Protein 9JIX (pdb70)

Solvent-accessible surface area: 14411 Å² total; per-residue (Å²): 127,6,1,6,0,0,0,3,3,0,68,107,88,43,40,18,57,110,17,4,99,14,3,7,116,42,0,56,128,83,55,35,18,6,1,14,6,23,3,42,42,44,74,42,0,73,84,4,2,83,42,12,4,132,148,33,20,67,6,0,2,0,0,41,0,87,56,34,217,28,0,36,160,0,0,86,47,0,47,105,46,5,112,87,13,42,8,1,0,6,2,25,28,5,84,31,0,90,70,2,56,92,76,11,122,17,35,1,0,1,34,63,196,68,107,94,95,41,116,59,0,105,150,70,30,5,58,62,30,77,13,81,77,77,44,136,60,2,3,126,49,3,11,77,13,0,121,99,96,36,22,63,6,69,62,3,29,0,3,0,3,4,0,67,109,61,6,15,16,65,88,7,15,102,11,10,29,138,33,2,65,150,98,31,68,19,10,0,23,6,21,4,70,34,77,70,46,0,54,101,5,0,72,59,17,4,129,114,47,8,83,0,13,0,0,0,28,0,114,50,36,210,25,0,51,94,0,0,73,48,0,52,118,49,8,106,108,13,35,3,0,0,2,1,14,29,11,92,31,0,110,100,6,106,153,73,8,142,28,24,7,23,4,20,4,38,104,65,71,138,86,25,150,85,1,139,181,128,47,32,150,14,41,25,0,81,16,66,37,110,86,1,3,113,65,3,30,93,55,32,162,105,126

Sequence (303 aa):
MGAIVILVVGPPGSGKSQLIKAIEKLAREQGQPVVTTSVTSEDEAKKVLEELLKKDPNAIVVIEIKNPRIAERVAKRVLEEDPTAVLVVVVSSPEVARELRENLPNVIVVVLRDPEKLKEAKKQGTQVLSGDGNPEEAAKQIAQLIKDQAGSWSGAIVILVVGPPGSGKSQLIKAIEKLAREQGQPVVTTSVTSEDEAKKVLEELLKKDPNAIVVIEIKNPRIAERRVAKRVLEEDPTAVLVVVVSSPEVARELRENLPNVIVVVLIRDPEKLKEAKKQGTQVLSGDGNPEEAAKQIAQLIKDQ

Secondary structure (DSSP, 8-state):
--EEEEEEE--TTSSHHHHHHHHHHHHHHTT--EEEEEESSHHHHHHHHHHHSTT--SSEEEEEES-GGGHHHHHHHHHHH-TTEEEEEEES-HHHHHHHHHH-SSEEEE----HHHHHHHHHTT-EE-S-TT-HHHHHHHHHHHHHHHT----/--EEEEEE-STTSSHHHHHHHHHHHHHHTT--EEEEE-SSHHHHHHHHHHHTTS--SSEEEEEES-GGGHHHHHHHHHHH-TT-EEEEEES-HHHHHHHHHH-SSEEEE---SSHHHHHHHHHHT---SS-S--HHHHHHHHHHHHHH-

Radius of gyration: 19.93 Å; Cα contacts (8 Å, |Δi|>4): 578; chains: 2; bounding box: 38×65×39 Å

Structure (mmCIF, N/CA/C/O backbone):
data_9JIX
#
_entry.id   9JIX
#
_cell.length_a   77.663
_cell.length_b   77.663
_cell.length_c   101.535
_cell.angle_alpha   90.000
_cell.angle_beta   90.000
_cell.angle_gamma   120.000
#
_symmetry.space_group_name_H-M   'P 32 2 1'
#
loop_
_entity.id
_entity.type
_entity.pdbx_description
1 polymer 'De Novo Designed ATPase, PL2x4_2'
2 non-polymer 'AMMONIUM ION'
3 non-polymer 'SULFATE ION'
4 non-polymer 'ACETATE ION'
5 non-polymer 2-AMINO-2-HYDROXYMETHYL-PROPANE-1,3-DIOL
6 water water
#
loop_
_atom_site.group_PDB
_atom_site.id
_atom_site.type_symbol
_atom_site.label_atom_id
_atom_site.label_alt_id
_atom_site.label_comp_id
_atom_site.label_asym_id
_atom_site.label_entity_id
_atom_site.label_seq_id
_atom_site.pdbx_PDB_ins_code
_atom_site.Cartn_x
_atom_site.Cartn_y
_atom_site.Cartn_z
_atom_site.occupancy
_atom_site.B_iso_or_equiv
_atom_site.auth_seq_id
_atom_site.auth_comp_id
_atom_site.auth_asym_id
_atom_site.auth_atom_id
_atom_site.pdbx_PDB_model_num
ATOM 1 N N . MET A 1 4 ? 20.39200 10.91100 30.55800 1.000 90.82982 -1 MET A N 1
ATOM 2 C CA . MET A 1 4 ? 19.79800 9.89700 29.63700 1.000 97.40287 -1 MET A CA 1
ATOM 3 C C . MET A 1 4 ? 20.81600 9.53900 28.55500 1.000 98.83564 -1 MET A C 1
ATOM 4 O O . MET A 1 4 ? 21.13200 8.36900 28.34500 1.000 104.50651 -1 MET A O 1
ATOM 9 N N . GLY A 1 5 ? 21.32000 10.56700 27.86400 1.000 89.64535 0 GLY A N 1
ATOM 10 C CA . GLY A 1 5 ? 22.29100 10.38500 26.80100 1.000 85.45662 0 GLY A CA 1
ATOM 11 C C . GLY A 1 5 ? 22.06800 11.37200 25.65600 1.000 81.08269 0 GLY A C 1
ATOM 12 O O . GLY A 1 5 ? 21.13500 12.18400 25.67200 1.000 81.03009 0 GLY A O 1
ATOM 13 N N . ALA A 1 6 ? 22.93300 11.27500 24.64200 1.000 70.46941 1 ALA A N 1
ATOM 14 C CA . ALA A 1 6 ? 22.79100 12.11200 23.46100 1.000 69.62016 1 ALA A CA 1
ATOM 15 C C . ALA A 1 6 ? 21.82900 11.45200 22.47500 1.000 52.47623 1 ALA A C 1
ATOM 16 O O . ALA A 1 6 ? 21.90000 10.25400 22.25000 1.000 63.01450 1 ALA A O 1
ATOM 18 N N . ILE A 1 7 ? 20.90800 12.24400 21.92600 1.000 55.61921 2 ILE A N 1
ATOM 19 C CA . ILE A 1 7 ? 20.15300 11.83800 20.74700 1.000 59.47943 2 ILE A CA 1
ATOM 20 C C . ILE A 1 7 ? 20.73100 12.60800 19.56200 1.000 53.57407 2 ILE A C 1
ATOM 21 O O . ILE A 1 7 ? 20.79300 13.84200 19.58800 1.000 51.29481 2 ILE A O 1
ATOM 26 N N . VAL A 1 8 ? 21.23000 11.86300 18.57300 1.000 45.61844 3 VAL A N 1
ATOM 27 C CA . VAL A 1 8 ? 21.77000 12.47400 17.36500 1.000 46.77855 3 VAL A CA 1
ATOM 28 C C . VAL A 1 8 ? 20.82400 12.14800 16.21700 1.000 48.39592 3 VAL A C 1
ATOM 29 O O . VAL A 1 8 ? 20.58300 10.97100 15.95400 1.000 49.72267 3 VAL A O 1
ATOM 33 N N . ILE A 1 9 ? 20.30600 13.20400 15.56200 1.000 38.38103 4 ILE A N 1
ATOM 34 C CA . ILE A 1 9 ? 19.44200 13.01600 14.40400 1.000 41.66047 4 ILE A CA 1
ATOM 35 C C . ILE A 1 9 ? 20.18000 13.52500 13.17200 1.000 40.88608 4 ILE A C 1
ATOM 36 O O . ILE A 1 9 ? 20.47000 14.70300 13.08100 1.000 43.63369 4 ILE A O 1
ATOM 41 N N . LEU A 1 10 ? 20.49600 12.61100 12.23800 1.000 42.83187 5 LEU A N 1
ATOM 42 C CA . LEU A 1 10 ? 20.96900 12.97600 10.91300 1.000 34.29948 5 LEU A CA 1
ATOM 43 C C . LEU A 1 10 ? 19.73900 13.25500 10.05900 1.000 43.22278 5 LEU A C 1
ATOM 44 O O . LEU A 1 10 ? 18.81200 12.45200 10.02600 1.000 41.88418 5 LEU A O 1
ATOM 49 N N . VAL A 1 11 ? 19.73100 14.41100 9.39900 1.000 38.13373 6 VAL A N 1
ATOM 50 C CA . VAL A 1 11 ? 18.66200 14.73400 8.47800 1.000 42.34350 6 VAL A CA 1
ATOM 51 C C . VAL A 1 11 ? 19.27500 14.78800 7.08100 1.000 42.89249 6 VAL A C 1
ATOM 52 O O . VAL A 1 11 ? 20.05900 15.66900 6.78000 1.000 41.63757 6 VAL A O 1
ATOM 56 N N . VAL A 1 12 ? 18.95100 13.79100 6.25600 1.000 48.44701 7 VAL A N 1
ATOM 57 C CA . VAL A 1 12 ? 19.72100 13.48800 5.06200 1.000 43.22283 7 VAL A CA 1
ATOM 58 C C . VAL A 1 12 ? 18.85400 13.72000 3.83200 1.000 51.95820 7 VAL A C 1
ATOM 59 O O . VAL A 1 12 ? 17.76200 13.15000 3.73800 1.000 50.71184 7 VAL A O 1
ATOM 63 N N . GLY A 1 13 ? 19.39100 14.50100 2.87400 1.000 50.18983 8 GLY A N 1
ATOM 64 C CA . GLY A 1 13 ? 18.74000 14.67400 1.58800 1.000 42.61886 8 GLY A CA 1
ATOM 65 C C . GLY A 1 13 ? 19.33600 15.81800 0.77800 1.000 53.00633 8 GLY A C 1
ATOM 66 O O . GLY A 1 13 ? 19.89600 16.75100 1.34600 1.000 49.77548 8 GLY A O 1
ATOM 67 N N . PRO A 1 14 ? 19.16400 15.80100 -0.56400 1.000 45.93622 9 PRO A N 1
ATOM 68 C CA . PRO A 1 14 ? 19.67100 16.87100 -1.43200 1.000 53.22040 9 PRO A CA 1
ATOM 69 C C . PRO A 1 14 ? 18.87000 18.15700 -1.22300 1.000 47.66397 9 PRO A C 1
ATOM 70 O O . PRO A 1 14 ? 17.78000 18.09800 -0.69100 1.000 50.78312 9 PRO A O 1
ATOM 74 N N . PRO A 1 15 ? 19.37000 19.35200 -1.63500 1.000 55.01863 10 PRO A N 1
ATOM 75 C CA . PRO A 1 15 ? 18.57400 20.58500 -1.59800 1.000 56.15072 10 PRO A CA 1
ATOM 76 C C . PRO A 1 15 ? 17.17200 20.36200 -2.16000 1.000 54.09965 10 PRO A C 1
ATOM 77 O O . PRO A 1 15 ? 17.01300 19.72900 -3.20200 1.000 52.71986 10 PRO A O 1
ATOM 81 N N . GLY A 1 16 ? 16.15600 20.80500 -1.41100 1.000 50.54539 11 GLY A N 1
ATOM 82 C CA . GLY A 1 16 ? 14.77100 20.65000 -1.82900 1.000 54.31446 11 GLY A CA 1
ATOM 83 C C . GLY A 1 16 ? 14.05400 19.45700 -1.18600 1.000 60.42607 11 GLY A C 1
ATOM 84 O O . GLY A 1 16 ? 12.92700 19.14700 -1.59800 1.000 57.41425 11 GLY A O 1
ATOM 85 N N . SER A 1 17 ? 14.64900 18.85800 -0.14800 1.000 48.25006 12 SER A N 1
ATOM 86 C CA . SER A 1 17 ? 14.12800 17.67500 0.53200 1.000 58.39883 12 SER A CA 1
ATOM 87 C C . SER A 1 17 ? 13.29200 18.04100 1.75900 1.000 50.78052 12 SER A C 1
ATOM 88 O O . SER A 1 17 ? 12.69300 17.15400 2.38200 1.000 70.32471 12 SER A O 1
ATOM 91 N N . GLY A 1 18 ? 13.27900 19.31900 2.14000 1.000 56.98081 13 GLY A N 1
ATOM 92 C CA . GLY A 1 18 ? 12.48600 19.73700 3.29700 1.000 51.40543 13 GLY A CA 1
ATOM 93 C C . GLY A 1 18 ? 13.30500 19.76600 4.58900 1.000 56.62369 13 GLY A C 1
ATOM 94 O O . GLY A 1 18 ? 12.73700 19.80600 5.66800 1.000 63.15436 13 GLY A O 1
ATOM 95 N N . LYS A 1 19 ? 14.64200 19.74600 4.48600 1.000 54.04394 14 LYS A N 1
ATOM 96 C CA . LYS A 1 19 ? 15.46700 19.50400 5.66600 1.000 53.98787 14 LYS A CA 1
ATOM 97 C C . LYS A 1 19 ? 15.33000 20.66600 6.65300 1.000 52.25631 14 LYS A C 1
ATOM 98 O O . LYS A 1 19 ? 15.07400 20.44000 7.84500 1.000 46.97953 14 LYS A O 1
ATOM 104 N N . SER A 1 20 ? 15.45400 21.90900 6.15700 1.000 43.44009 15 SER A N 1
ATOM 105 C CA . SER A 1 20 ? 15.51700 23.02400 7.09500 1.000 49.00624 15 SER A CA 1
ATOM 106 C C . SER A 1 20 ? 14.18100 23.19400 7.80800 1.000 47.77593 15 SER A C 1
ATOM 107 O O . SER A 1 20 ? 14.16800 23.48000 9.00400 1.000 62.69194 15 SER A O 1
ATOM 110 N N . GLN A 1 21 ? 13.06700 22.92500 7.10100 1.000 48.55700 16 GLN A N 1
ATOM 111 C CA . GLN A 1 21 ? 11.74700 23.05200 7.70200 1.000 53.71900 16 GLN A CA 1
ATOM 112 C C . GLN A 1 21 ? 11.52500 21.90500 8.68800 1.000 54.07260 16 GLN A C 1
ATOM 113 O O . GLN A 1 21 ? 10.90500 22.07900 9.73400 1.000 62.07836 16 GLN A O 1
ATOM 119 N N . LEU A 1 22 ? 12.03800 20.71600 8.35200 1.000 48.22169 17 LEU A N 1
ATOM 120 C CA . LEU A 1 22 ? 11.87500 19.59100 9.25200 1.000 58.76006 17 LEU A CA 1
ATOM 121 C C . LEU A 1 22 ? 12.65000 19.91000 10.52600 1.000 54.54086 17 LEU A C 1
ATOM 122 O O . LEU A 1 22 ? 12.12500 19.71400 11.62200 1.000 45.10778 17 LEU A O 1
ATOM 127 N N . ILE A 1 23 ? 13.85300 20.46600 10.34400 1.000 47.07432 18 ILE A N 1
ATOM 128 C CA . ILE A 1 23 ? 14.74700 20.76300 11.45400 1.000 56.83427 18 ILE A CA 1
ATOM 129 C C . ILE A 1 23 ? 14.11900 21.85400 12.32800 1.000 52.81959 18 ILE A C 1
ATOM 130 O O . ILE A 1 23 ? 14.17700 21.76800 13.55600 1.000 54.23065 18 ILE A O 1
ATOM 135 N N . LYS A 1 24 ? 13.44100 22.81700 11.69600 1.000 52.67782 19 LYS A N 1
ATOM 136 C CA . LYS A 1 24 ? 12.78700 23.89800 12.43100 1.000 58.48540 19 LYS A CA 1
ATOM 137 C C . LYS A 1 24 ? 11.67800 23.31400 13.28500 1.000 57.61974 19 LYS A C 1
ATOM 138 O O . LYS A 1 24 ? 11.55300 23.69800 14.44100 1.000 57.00138 19 LYS A O 1
ATOM 144 N N . ALA A 1 25 ? 10.91700 22.35600 12.72400 1.000 52.36496 20 ALA A N 1
ATOM 145 C CA . ALA A 1 25 ? 9.83300 21.73300 13.46800 1.000 47.53121 20 ALA A CA 1
ATOM 146 C C . ALA A 1 25 ? 10.36900 20.87200 14.61500 1.000 46.14595 20 ALA A C 1
ATOM 147 O O . ALA A 1 25 ? 9.73400 20.78900 15.67200 1.000 54.50771 20 ALA A O 1
ATOM 149 N N . ILE A 1 26 ? 11.52500 20.21800 14.40500 1.000 47.81662 21 ILE A N 1
ATOM 150 C CA . ILE A 1 26 ? 12.07200 19.34800 15.44500 1.000 44.40741 21 ILE A CA 1
ATOM 151 C C . ILE A 1 26 ? 12.53800 20.21000 16.62800 1.000 56.28515 21 ILE A C 1
ATOM 152 O O . ILE A 1 26 ? 12.27500 19.86900 17.77800 1.000 52.66039 21 ILE A O 1
ATOM 157 N N . GLU A 1 27 ? 13.20400 21.33600 16.32900 1.000 55.31128 22 GLU A N 1
ATOM 158 C CA . GLU A 1 27 ? 13.70000 22.28300 17.33200 1.000 59.52871 22 GLU A CA 1
ATOM 159 C C . GLU A 1 27 ? 12.55200 22.88700 18.13200 1.000 59.33535 22 GLU A C 1
ATOM 160 O O . GLU A 1 27 ? 12.67000 23.06500 19.34100 1.000 67.21528 22 GLU A O 1
ATOM 166 N N . LYS A 1 28 ? 11.43300 23.17500 17.45600 1.000 58.35991 23 LYS A N 1
ATOM 167 C CA . LYS A 1 28 ? 10.31900 23.85700 18.08800 1.000 60.73855 23 LYS A CA 1
ATOM 168 C C . LYS A 1 28 ? 9.63300 22.91100 19.05800 1.000 61.83515 23 LYS A C 1
ATOM 169 O O . LYS A 1 28 ? 9.40000 23.28800 20.20100 1.000 74.85116 23 LYS A O 1
ATOM 175 N N . LEU A 1 29 ? 9.37700 21.67600 18.61500 1.000 59.68924 24 LEU A N 1
ATOM 176 C CA . LEU A 1 29 ? 8.75600 20.67100 19.46200 1.000 64.21382 24 LEU A CA 1
ATOM 177 C C . LEU A 1 29 ? 9.65100 20.35100 20.66100 1.000 62.62965 24 LEU A C 1
ATOM 178 O O . LEU A 1 29 ? 9.16000 20.08600 21.76300 1.000 64.98016 24 LEU A O 1
ATOM 183 N N . ALA A 1 30 ? 10.97000 20.37500 20.44300 1.000 61.70804 25 ALA A N 1
ATOM 184 C CA . ALA A 1 30 ? 11.90200 20.03200 21.51200 1.000 69.38753 25 ALA A CA 1
ATOM 185 C C . ALA A 1 30 ? 11.95300 21.14400 22.57000 1.000 61.50284 25 ALA A C 1
ATOM 186 O O . ALA A 1 30 ? 12.02300 20.88500 23.77200 1.000 68.09307 25 ALA A O 1
ATOM 188 N N . ARG A 1 31 ? 11.89800 22.39600 22.11800 1.000 64.23993 26 ARG A N 1
ATOM 189 C CA . ARG A 1 31 ? 11.87500 23.51700 23.04100 1.000 72.86244 26 ARG A CA 1
ATOM 190 C C . ARG A 1 31 ? 10.61300 23.43700 23.89700 1.000 67.85965 26 ARG A C 1
ATOM 191 O O . ARG A 1 31 ? 10.68000 23.63000 25.10200 1.000 78.75184 26 ARG A O 1
ATOM 199 N N . GLU A 1 32 ? 9.48700 23.08800 23.26700 1.000 66.93664 27 GLU A N 1
ATOM 200 C CA . GLU A 1 32 ? 8.20600 22.96000 23.94600 1.000 68.83398 27 GLU A CA 1
ATOM 201 C C . GLU A 1 32 ? 8.25000 21.87400 25.01400 1.000 74.72901 27 GLU A C 1
ATOM 202 O O . GLU A 1 32 ? 7.45900 21.89900 25.95300 1.000 84.43651 27 GLU A O 1
ATOM 208 N N . GLN A 1 33 ? 9.16300 20.91000 24.86100 1.000 67.72409 28 GLN A N 1
ATOM 209 C CA . GLN A 1 33 ? 9.21100 19.78900 25.78600 1.000 66.09326 28 GLN A CA 1
ATOM 210 C C . GLN A 1 33 ? 10.35100 20.01100 26.75900 1.000 67.45949 28 GLN A C 1
ATOM 211 O O . GLN A 1 33 ? 10.67300 19.11500 27.53200 1.000 68.56739 28 GLN A O 1
ATOM 217 N N . GLY A 1 34 ? 10.94900 21.20500 26.67500 1.000 71.75775 29 GLY A N 1
ATOM 218 C CA . GLY A 1 34 ? 11.99600 21.65000 27.58100 1.000 70.03164 29 GLY A CA 1
ATOM 219 C C . GLY A 1 34 ? 13.35400 21.01900 27.28300 1.000 71.89512 29 GLY A C 1
ATOM 220 O O . GLY A 1 34 ? 14.22700 20.98500 28.14300 1.000 67.74354 29 GLY A O 1
ATOM 221 N N . GLN A 1 35 ? 13.54600 20.55200 26.04600 1.000 69.45679 30 GLN A N 1
ATOM 222 C CA . GLN A 1 35 ? 14.78300 19.87600 25.69900 1.000 64.13613 30 GLN A CA 1
ATOM 223 C C . GLN A 1 35 ? 15.60200 20.79100 24.79600 1.000 70.47848 30 GLN A C 1
ATOM 224 O O . GLN A 1 35 ? 15.12400 21.25100 23.76300 1.000 73.10859 30 GLN A O 1
ATOM 230 N N . PRO A 1 36 ? 16.87900 21.06200 25.13300 1.000 66.05652 31 PRO A N 1
ATOM 231 C CA . PRO A 1 36 ? 17.74100 21.85300 24.25100 1.000 69.50276 31 PRO A CA 1
ATOM 232 C C . PRO A 1 36 ? 18.09900 21.07200 22.98200 1.000 62.75651 31 PRO A C 1
ATOM 233 O O . PRO A 1 36 ? 18.39400 19.87700 23.04500 1.000 67.38867 31 PRO A O 1
ATOM 237 N N . VAL A 1 37 ? 18.06000 21.76000 21.83300 1.000 58.91655 32 VAL A N 1
ATOM 238 C CA . VAL A 1 37 ? 18.51900 21.20700 20.57200 1.000 57.81990 32 VAL A CA 1
ATOM 239 C C . VAL A 1 37 ? 19.59000 22.13700 19.99700 1.000 62.49589 32 VAL A C 1
ATOM 240 O O . VAL A 1 37 ? 19.47300 23.35700 20.10500 1.000 58.53758 32 VAL A O 1
ATOM 244 N N . VAL A 1 38 ? 20.63200 21.54300 19.39800 1.000 51.91680 33 VAL A N 1
ATOM 245 C CA . VAL A 1 38 ? 21.62700 22.27300 18.61800 1.000 56.23365 33 VAL A CA 1
ATOM 246 C C . VAL A 1 38 ? 21.68700 21.63600 17.22900 1.000 53.27879 33 VAL A C 1
ATOM 247 O O . VAL A 1 38 ? 21.43800 20.44400 17.09100 1.000 47.41809 33 VAL A O 1
ATOM 251 N N . THR A 1 39 ? 22.04600 22.43900 16.22300 1.000 46.52020 34 THR A N 1
ATOM 252 C CA . THR A 1 39 ? 22.09000 21.99600 14.84300 1.000 56.27792 34 THR A CA 1
ATOM 253 C C . THR A 1 39 ? 23.45300 22.29800 14.24800 1.000 52.03188 34 THR A C 1
ATOM 254 O O . THR A 1 39 ? 24.10400 23.25300 14.65000 1.000 60.26419 34 THR A O 1
ATOM 258 N N . THR A 1 40 ? 23.86200 21.46500 13.29400 1.000 57.86039 35 THR A N 1
ATOM 259 C CA . THR A 1 40 ? 25.08300 21.68000 12.53200 1.000 55.96394 35 THR A CA 1
ATOM 260 C C . THR A 1 40 ? 24.88100 21.07700 11.15000 1.000 54.72948 35 THR A C 1
ATOM 261 O O . THR A 1 40 ? 24.19500 20.07700 10.99600 1.000 55.41096 35 THR A O 1
ATOM 265 N N . SER A 1 41 ? 25.47800 21.71500 10.15600 1.000 61.38365 36 SER A N 1
ATOM 266 C CA . SER A 1 41 ? 25.39800 21.25900 8.78700 1.000 60.24370 36 SER A CA 1
ATOM 267 C C . SER A 1 41 ? 26.80800 20.83800 8.38400 1.000 62.03065 36 SER A C 1
ATOM 268 O O . SER A 1 41 ? 27.74400 21.60500 8.59000 1.000 58.84888 36 SER A O 1
ATOM 271 N N . VAL A 1 42 ? 26.97200 19.59800 7.89900 1.000 45.73183 37 VAL A N 1
ATOM 272 C CA . VAL A 1 42 ? 28.29700 19.10100 7.55400 1.000 48.52342 37 VAL A CA 1
ATOM 273 C C . VAL A 1 42 ? 28.31600 18.68700 6.07800 1.000 60.34916 37 VAL A C 1
ATOM 274 O O . VAL A 1 42 ? 27.30300 18.23200 5.53100 1.000 52.22737 37 VAL A O 1
ATOM 278 N N . THR A 1 43 ? 29.49100 18.80200 5.45200 1.000 53.82866 38 THR A N 1
ATOM 279 C CA . THR A 1 43 ? 29.63800 18.53200 4.03200 1.000 64.59020 38 THR A CA 1
ATOM 280 C C . THR A 1 43 ? 30.70100 17.46200 3.83100 1.000 70.92700 38 THR A C 1
ATOM 281 O O . THR A 1 43 ? 30.82400 16.93100 2.73300 1.000 67.91631 38 THR A O 1
ATOM 285 N N . SER A 1 44 ? 31.44200 17.14300 4.90400 1.000 61.16250 39 SER A N 1
ATOM 286 C CA . SER A 1 44 ? 32.50000 16.15100 4.80100 1.000 73.38744 39 SER A CA 1
ATOM 287 C C . SER A 1 44 ? 32.57000 15.33600 6.08700 1.000 70.17407 39 SER A C 1
ATOM 288 O O . SER A 1 44 ? 32.09500 15.78100 7.12800 1.000 68.78521 39 SER A O 1
ATOM 291 N N . GLU A 1 45 ? 33.22000 14.13600 5.96900 1.000 71.14648 40 GLU A N 1
ATOM 292 C CA . GLU A 1 45 ? 33.37000 13.24700 7.15300 1.000 68.72397 40 GLU A CA 1
ATOM 293 C C . GLU A 1 45 ? 34.26500 13.92500 8.19600 1.000 77.21826 40 GLU A C 1
ATOM 294 O O . GLU A 1 45 ? 34.01500 13.72300 9.40000 1.000 78.52317 40 GLU A O 1
ATOM 300 N N . ASP A 1 46 ? 35.26800 14.63000 7.89500 1.000 74.83255 41 ASP A N 1
ATOM 301 C CA . ASP A 1 46 ? 36.18200 15.24200 8.90300 1.000 79.92457 41 ASP A CA 1
ATOM 302 C C . ASP A 1 46 ? 35.46900 16.40800 9.59000 1.000 72.80176 41 ASP A C 1
ATOM 303 O O . ASP A 1 46 ? 35.63800 16.54800 10.80600 1.000 79.79011 41 ASP A O 1
ATOM 308 N N . GLU A 1 47 ? 34.76200 17.28900 8.75800 1.000 67.32044 42 GLU A N 1
ATOM 309 C CA . GLU A 1 47 ? 33.95500 18.32400 9.39100 1.000 78.65110 42 GLU A CA 1
ATOM 310 C C . GLU A 1 47 ? 33.12500 17.71100 10.51900 1.000 69.10094 42 GLU A C 1
ATOM 311 O O . GLU A 1 47 ? 33.05500 18.26000 11.61300 1.000 66.14610 42 GLU A O 1
ATOM 317 N N . ALA A 1 48 ? 32.52200 16.55300 10.23500 1.000 68.65202 43 ALA A N 1
ATOM 318 C CA . ALA A 1 48 ? 31.67800 15.87200 11.20600 1.000 70.98115 43 ALA A CA 1
ATOM 319 C C . ALA A 1 48 ? 32.51900 15.44000 12.40400 1.000 62.95384 43 ALA A C 1
ATOM 320 O O . ALA A 1 48 ? 32.09000 15.60400 13.54900 1.000 65.15048 43 ALA A O 1
ATOM 322 N N . LYS A 1 49 ? 33.71200 14.88700 12.13200 1.000 67.51520 44 LYS A N 1
ATOM 323 C CA . LYS A 1 49 ? 34.61700 14.46800 13.19400 1.000 70.04490 44 LYS A CA 1
ATOM 324 C C . LYS A 1 49 ? 34.92500 15.66100 14.09800 1.000 69.48577 44 LYS A C 1
ATOM 325 O O . LYS A 1 49 ? 34.81000 15.55900 15.31800 1.000 64.75662 44 LYS A O 1
ATOM 331 N N . LYS A 1 50 ? 35.25900 16.80100 13.47600 1.000 71.44138 45 LYS A N 1
ATOM 332 C CA . LYS A 1 50 ? 35.66300 18.00700 14.18700 1.000 72.10426 45 LYS A CA 1
ATOM 333 C C . LYS A 1 50 ? 34.56500 18.45000 15.14200 1.000 70.99245 45 LYS A C 1
ATOM 334 O O . LYS A 1 50 ? 34.83900 18.65500 16.31900 1.000 65.22097 45 LYS A O 1
ATOM 340 N N . VAL A 1 51 ? 33.33000 18.55400 14.62400 1.000 61.85490 46 VAL A N 1
ATOM 341 C CA . VAL A 1 51 ? 32.25100 19.11200 15.41700 1.000 64.52158 46 VAL A CA 1
ATOM 342 C C . VAL A 1 51 ? 31.79200 18.08900 16.46300 1.000 64.34509 46 VAL A C 1
ATOM 343 O O . VAL A 1 51 ? 31.49900 18.44100 17.60700 1.000 69.89969 46 VAL A O 1
ATOM 347 N N . LEU A 1 52 ? 31.81600 16.80400 16.09100 1.000 61.99857 47 LEU A N 1
ATOM 348 C CA . LEU A 1 52 ? 31.32800 15.76700 16.98500 1.000 60.48386 47 LEU A CA 1
ATOM 349 C C . LEU A 1 52 ? 32.32900 15.53300 18.11400 1.000 67.37662 47 LEU A C 1
ATOM 350 O O . LEU A 1 52 ? 31.92900 15.32600 19.25800 1.000 75.49632 47 LEU A O 1
ATOM 355 N N . GLU A 1 53 ? 33.63000 15.59400 17.79400 1.000 61.44918 48 GLU A N 1
ATOM 356 C CA . GLU A 1 53 ? 34.64800 15.39600 18.81600 1.000 72.38093 48 GLU A CA 1
ATOM 357 C C . GLU A 1 53 ? 34.64000 16.55400 19.81500 1.000 77.64915 48 GLU A C 1
ATOM 358 O O . GLU A 1 53 ? 35.03000 16.36600 20.95800 1.000 83.75934 48 GLU A O 1
ATOM 364 N N . GLU A 1 54 ? 34.19000 17.74000 19.39100 1.000 74.83588 49 GLU A N 1
ATOM 365 C CA . GLU A 1 54 ? 34.09600 18.85600 20.32000 1.000 78.48769 49 GLU A CA 1
ATOM 366 C C . GLU A 1 54 ? 32.80100 18.74000 21.12100 1.000 82.99271 49 GLU A C 1
ATOM 367 O O . GLU A 1 54 ? 32.79100 18.91300 22.34300 1.000 89.41110 49 GLU A O 1
ATOM 373 N N . LEU A 1 55 ? 31.72300 18.39200 20.41500 1.000 79.86079 50 LEU A N 1
ATOM 374 C CA . LEU A 1 55 ? 30.40000 18.54500 20.98200 1.000 77.30185 50 LEU A CA 1
ATOM 375 C C . LEU A 1 55 ? 29.99000 17.31600 21.78500 1.000 79.88210 50 LEU A C 1
ATOM 376 O O . LEU A 1 55 ? 29.56600 17.45200 22.92800 1.000 80.95638 50 LEU A O 1
ATOM 381 N N . LEU A 1 56 ? 30.11600 16.12900 21.18200 1.000 77.54190 51 LEU A N 1
ATOM 382 C CA . LEU A 1 56 ? 29.68900 14.88600 21.81100 1.000 88.83658 51 LEU A CA 1
ATOM 383 C C . LEU A 1 56 ? 30.76900 14.36900 22.76300 1.000 95.47613 51 LEU A C 1
ATOM 384 O O . LEU A 1 56 ? 31.01100 13.16400 22.82700 1.000 91.29431 51 LEU A O 1
ATOM 389 N N . LYS A 1 57 ? 31.35500 15.29500 23.53600 1.000 97.73712 52 LYS A N 1
ATOM 390 C CA . LYS A 1 57 ? 32.48000 15.04200 24.42100 1.000 100.43763 52 LYS A CA 1
ATOM 391 C C . LYS A 1 57 ? 32.08400 14.03600 25.50400 1.000 99.76247 52 LYS A C 1
ATOM 392 O O . LYS A 1 57 ? 32.68800 12.97200 25.60000 1.000 100.88296 52 LYS A O 1
ATOM 398 N N . LYS A 1 58 ? 31.07500 14.38700 26.30600 1.000 102.11561 53 LYS A N 1
ATOM 399 C CA . LYS A 1 58 ? 30.73800 13.61500 27.49400 1.000 107.40395 53 LYS A CA 1
ATOM 400 C C . LYS A 1 58 ? 29.27200 13.19500 27.45200 1.000 98.58771 53 LYS A C 1
ATOM 401 O O . LYS A 1 58 ? 28.53300 13.40900 28.41600 1.000 93.70021 53 LYS A O 1
ATOM 407 N N . ASP A 1 59 ? 28.88700 12.57800 26.32700 1.000 94.91688 54 ASP A N 1
ATOM 408 C CA . ASP A 1 59 ? 27.53500 12.09000 26.11200 1.000 89.81485 54 ASP A CA 1
ATOM 409 C C . ASP A 1 59 ? 26.54200 13.15400 26.57900 1.000 84.83433 54 ASP A C 1
ATOM 410 O O . ASP A 1 59 ? 25.68000 12.89000 27.41400 1.000 89.03262 54 ASP A O 1
ATOM 415 N N . PRO A 1 60 ? 26.63500 14.39200 26.03700 1.000 80.32877 55 PRO A N 1
ATOM 416 C CA . PRO A 1 60 ? 25.78300 15.45300 26.50100 1.000 84.19668 55 PRO A CA 1
ATOM 417 C C . PRO A 1 60 ? 24.32500 15.00800 26.46600 1.000 81.41939 55 PRO A C 1
ATOM 418 O O . PRO A 1 60 ? 23.91700 14.39100 25.52900 1.000 74.37027 55 PRO A O 1
ATOM 422 N N . ASN A 1 61 ? 23.57100 15.41000 27.47200 1.000 77.52232 56 ASN A N 1
ATOM 423 C CA . ASN A 1 61 ? 22.13600 15.06500 27.50700 1.000 86.97039 56 ASN A CA 1
ATOM 424 C C . ASN A 1 61 ? 21.44900 16.06300 26.58300 1.000 87.53863 56 ASN A C 1
ATOM 425 O O . ASN A 1 61 ? 20.75700 16.96300 27.06900 1.000 85.05813 56 ASN A O 1
ATOM 430 N N . ALA A 1 62 ? 21.67200 15.90100 25.28500 1.000 78.49323 57 ALA A N 1
ATOM 431 C CA . ALA A 1 62 ? 21.11500 16.87900 24.34100 1.000 74.34208 57 ALA A CA 1
ATOM 432 C C . ALA A 1 62 ? 20.78500 16.26500 22.99800 1.000 62.24442 57 ALA A C 1
ATOM 433 O O . ALA A 1 62 ? 21.33000 15.21900 22.66300 1.000 69.51781 57 ALA A O 1
ATOM 435 N N . ILE A 1 63 ? 19.90000 16.92600 22.28600 1.000 62.34650 58 ILE A N 1
ATOM 436 C CA . ILE A 1 63 ? 19.54700 16.54800 20.93800 1.000 52.96236 58 ILE A CA 1
ATOM 437 C C . ILE A 1 63 ? 20.45000 17.33000 19.99300 1.000 54.19900 58 ILE A C 1
ATOM 438 O O . ILE A 1 63 ? 20.46500 18.56600 19.99900 1.000 56.11293 58 ILE A O 1
ATOM 443 N N . VAL A 1 64 ? 21.19100 16.58200 19.17500 1.000 52.34088 59 VAL A N 1
ATOM 444 C CA . VAL A 1 64 ? 22.04900 17.14800 18.15600 1.000 42.87973 59 VAL A CA 1
ATOM 445 C C . VAL A 1 64 ? 21.45900 16.78500 16.80200 1.000 48.57211 59 VAL A C 1
ATOM 446 O O . VAL A 1 64 ? 21.34400 15.60600 16.47100 1.000 48.75417 59 VAL A O 1
ATOM 450 N N . VAL A 1 65 ? 21.09400 17.81300 16.02300 1.000 44.31171 60 VAL A N 1
ATOM 451 C CA . VAL A 1 65 ? 20.63200 17.58500 14.66800 1.000 43.75540 60 VAL A CA 1
ATOM 452 C C . VAL A 1 65 ? 21.78000 17.87700 13.70400 1.000 51.80063 60 VAL A C 1
ATOM 453 O O . VAL A 1 65 ? 22.42600 18.91400 13.81100 1.000 48.72563 60 VAL A O 1
ATOM 457 N N . ILE A 1 66 ? 22.03500 16.93400 12.78600 1.000 45.95115 61 ILE A N 1
ATOM 458 C CA . ILE A 1 66 ? 23.06300 17.09100 11.77100 1.000 50.08422 61 ILE A CA 1
ATOM 459 C C . ILE A 1 66 ? 22.42100 17.05300 10.39000 1.000 50.59087 61 ILE A C 1
ATOM 460 O O . ILE A 1 66 ? 21.86100 16.03400 9.98700 1.000 50.58148 61 ILE A O 1
ATOM 465 N N . GLU A 1 67 ? 22.53100 18.17800 9.68400 1.000 41.99448 62 GLU A N 1
ATOM 466 C CA . GLU A 1 67 ? 22.00100 18.32300 8.35200 1.000 49.11724 62 GLU A CA 1
ATOM 467 C C . GLU A 1 67 ? 23.05500 17.85700 7.35300 1.000 51.06873 62 GLU A C 1
ATOM 468 O O . GLU A 1 67 ? 24.20800 18.27900 7.43300 1.000 47.35788 62 GLU A O 1
ATOM 474 N N . ILE A 1 68 ? 22.63600 16.99600 6.41400 1.000 40.58812 63 ILE A N 1
ATOM 475 C CA . ILE A 1 68 ? 23.55300 16.45500 5.41400 1.000 49.58672 63 ILE A CA 1
ATOM 476 C C . ILE A 1 68 ? 22.89400 16.58100 4.04500 1.000 45.26383 63 ILE A C 1
ATOM 477 O O . ILE A 1 68 ? 21.93800 15.85800 3.74100 1.000 45.68452 63 ILE A O 1
ATOM 482 N N . LYS A 1 69 ? 23.43800 17.50200 3.24600 1.000 46.47320 64 LYS A N 1
ATOM 483 C CA . LYS A 1 69 ? 22.92700 17.78100 1.90900 1.000 56.95559 64 LYS A CA 1
ATOM 484 C C . LYS A 1 69 ? 23.45200 16.75600 0.89900 1.000 50.24251 64 LYS A C 1
ATOM 485 O O . LYS A 1 69 ? 22.78200 16.50300 -0.09800 1.000 50.32653 64 LYS A O 1
ATOM 491 N N . ASN A 1 70 ? 24.59900 16.12300 1.20700 1.000 48.88555 65 ASN A N 1
ATOM 492 C CA . ASN A 1 70 ? 25.19100 15.14100 0.31700 1.000 46.96461 65 ASN A CA 1
ATOM 493 C C . ASN A 1 70 ? 24.95000 13.73500 0.87800 1.000 42.94902 65 ASN A C 1
ATOM 494 O O . ASN A 1 70 ? 25.70900 13.28200 1.71900 1.000 50.95031 65 ASN A O 1
ATOM 499 N N . PRO A 1 71 ? 23.91600 12.98700 0.42700 1.000 43.97225 66 PRO A N 1
ATOM 500 C CA . PRO A 1 71 ? 23.63600 11.64700 0.94500 1.000 43.99251 66 PRO A CA 1
ATOM 501 C C . PRO A 1 71 ? 24.82200 10.67400 0.89700 1.000 54.87339 66 PRO A C 1
ATOM 502 O O . PRO A 1 71 ? 24.87100 9.73800 1.67400 1.000 45.35773 66 PRO A O 1
ATOM 506 N N . ARG A 1 72 ? 25.80400 10.90700 0.02000 1.000 46.75632 67 ARG A N 1
ATOM 507 C CA . ARG A 1 72 ? 26.92200 9.97700 -0.10400 1.000 44.38469 67 ARG A CA 1
ATOM 508 C C . ARG A 1 72 ? 27.76400 9.93300 1.16600 1.000 46.84709 67 ARG A C 1
ATOM 509 O O . ARG A 1 72 ? 28.45400 8.94800 1.37200 1.000 52.32532 67 ARG A O 1
ATOM 517 N N . ILE A 1 73 ? 27.72600 10.98100 2.01300 1.000 38.09729 68 ILE A N 1
ATOM 518 C CA . ILE A 1 73 ? 28.58200 10.97500 3.19900 1.000 50.86998 68 ILE A CA 1
ATOM 519 C C . ILE A 1 73 ? 27.84600 10.42100 4.42700 1.000 46.84718 68 ILE A C 1
ATOM 520 O O . ILE A 1 73 ? 28.44800 10.29800 5.48400 1.000 49.59066 68 ILE A O 1
ATOM 525 N N . ALA A 1 74 ? 26.54200 10.12700 4.30100 1.000 39.34040 69 ALA A N 1
ATOM 526 C CA . ALA A 1 74 ? 25.68400 9.81900 5.44500 1.000 46.16989 69 ALA A CA 1
ATOM 527 C C . ALA A 1 74 ? 26.23700 8.66800 6.27900 1.000 51.48414 69 ALA A C 1
ATOM 528 O O . ALA A 1 74 ? 26.33600 8.78100 7.51700 1.000 47.72033 69 ALA A O 1
ATOM 530 N N . GLU A 1 75 ? 26.62900 7.58800 5.58900 1.000 41.93906 70 GLU A N 1
ATOM 531 C CA . GLU A 1 75 ? 27.10600 6.37300 6.24600 1.000 50.46584 70 GLU A CA 1
ATOM 532 C C . GLU A 1 75 ? 28.33300 6.65800 7.10300 1.000 54.62128 70 GLU A C 1
ATOM 533 O O . GLU A 1 75 ? 28.38200 6.27000 8.26300 1.000 51.83916 70 GLU A O 1
ATOM 539 N N . ARG A 1 76 ? 29.31300 7.37500 6.53700 1.000 52.92571 71 ARG A N 1
ATOM 540 C CA . ARG A 1 76 ? 30.55800 7.63900 7.23900 1.000 54.69838 71 ARG A CA 1
ATOM 541 C C . ARG A 1 76 ? 30.32200 8.58900 8.40700 1.000 51.72685 71 ARG A C 1
ATOM 542 O O . ARG A 1 76 ? 30.99000 8.49300 9.43200 1.000 55.28494 71 ARG A O 1
ATOM 550 N N . VAL A 1 77 ? 29.39900 9.54200 8.22900 1.000 46.00441 72 VAL A N 1
ATOM 551 C CA . VAL A 1 77 ? 29.05400 10.44400 9.32100 1.000 51.87982 72 VAL A CA 1
ATOM 552 C C . VAL A 1 77 ? 28.34300 9.65500 10.42500 1.000 47.52016 72 VAL A C 1
ATOM 553 O O . VAL A 1 77 ? 28.61900 9.85100 11.60800 1.000 49.74419 72 VAL A O 1
ATOM 557 N N . ALA A 1 78 ? 27.40700 8.77900 10.03100 1.000 40.37857 73 ALA A N 1
ATOM 558 C CA . ALA A 1 78 ? 26.75000 7.89500 10.99500 1.000 53.97900 73 ALA A CA 1
ATOM 559 C C . ALA A 1 78 ? 27.78200 7.08300 11.78600 1.000 55.86997 73 ALA A C 1
ATOM 560 O O . ALA A 1 78 ? 27.73500 7.06100 13.01000 1.000 56.69039 73 ALA A O 1
ATOM 562 N N . LYS A 1 79 ? 28.75800 6.48000 11.08600 1.000 56.07633 74 LYS A N 1
ATOM 563 C CA . LYS A 1 79 ? 29.80100 5.71500 11.75900 1.000 58.93025 74 LYS A CA 1
ATOM 564 C C . LYS A 1 79 ? 30.65100 6.60400 12.65800 1.000 55.80785 74 LYS A C 1
ATOM 565 O O . LYS A 1 79 ? 31.03400 6.20200 13.75500 1.000 61.23649 74 LYS A O 1
ATOM 571 N N . ARG A 1 80 ? 30.91900 7.83100 12.19900 1.000 56.80958 75 ARG A N 1
ATOM 572 C CA . ARG A 1 80 ? 31.70400 8.75800 12.99200 1.000 51.57575 75 ARG A CA 1
ATOM 573 C C . ARG A 1 80 ? 30.97800 9.08000 14.29700 1.000 62.64399 75 ARG A C 1
ATOM 574 O O . ARG A 1 80 ? 31.61200 9.15800 15.34800 1.000 67.45460 75 ARG A O 1
ATOM 582 N N . VAL A 1 81 ? 29.64700 9.24700 14.23100 1.000 53.78333 76 VAL A N 1
ATOM 583 C CA . VAL A 1 81 ? 28.86900 9.52100 15.43500 1.000 58.59833 76 VAL A CA 1
ATOM 584 C C . VAL A 1 81 ? 29.08800 8.39200 16.44600 1.000 60.86589 76 VAL A C 1
ATOM 585 O O . VAL A 1 81 ? 29.27300 8.64900 17.63200 1.000 54.32002 76 VAL A O 1
ATOM 589 N N . LEU A 1 82 ? 29.02700 7.14600 15.96200 1.000 58.69817 77 LEU A N 1
ATOM 590 C CA . LEU A 1 82 ? 29.08200 6.00300 16.86100 1.000 68.11286 77 LEU A CA 1
ATOM 591 C C . LEU A 1 82 ? 30.49300 5.85700 17.42500 1.000 62.12893 77 LEU A C 1
ATOM 592 O O . LEU A 1 82 ? 30.65400 5.48500 18.58300 1.000 69.73757 77 LEU A O 1
ATOM 597 N N . GLU A 1 83 ? 31.49100 6.18700 16.59300 1.000 74.49527 78 GLU A N 1
ATOM 598 C CA . GLU A 1 83 ? 32.89700 6.20300 16.97300 1.000 71.63159 78 GLU A CA 1
ATOM 599 C C . GLU A 1 83 ? 33.12200 7.21400 18.09500 1.000 70.81632 78 GLU A C 1
ATOM 600 O O . GLU A 1 83 ? 33.80400 6.91300 19.06600 1.000 79.88866 78 GLU A O 1
ATOM 606 N N . GLU A 1 84 ? 32.53000 8.40700 17.96000 1.000 70.47265 79 GLU A N 1
ATOM 607 C CA . GLU A 1 84 ? 32.77100 9.49500 18.89300 1.000 70.76182 79 GLU A CA 1
ATOM 608 C C . GLU A 1 84 ? 31.97200 9.29700 20.17500 1.000 66.58380 79 GLU A C 1
ATOM 609 O O . GLU A 1 84 ? 32.44800 9.61800 21.25700 1.000 72.71982 79 GLU A O 1
ATOM 615 N N . ASP A 1 85 ? 30.73500 8.82400 20.04000 1.000 64.56495 80 ASP A N 1
ATOM 616 C CA . ASP A 1 85 ? 29.91700 8.59300 21.21200 1.000 62.29266 80 ASP A CA 1
ATOM 617 C C . ASP A 1 85 ? 29.19200 7.26900 21.03300 1.000 63.42451 80 ASP A C 1
ATOM 618 O O . ASP A 1 85 ? 28.09100 7.24200 20.49500 1.000 56.92002 80 ASP A O 1
ATOM 623 N N . PRO A 1 86 ? 29.80100 6.13900 21.46800 1.000 67.43576 81 PRO A N 1
ATOM 624 C CA . PRO A 1 86 ? 29.16900 4.81900 21.34100 1.000 62.28112 81 PRO A CA 1
ATOM 625 C C . PRO A 1 86 ? 27.87600 4.70900 22.15900 1.000 65.46210 81 PRO A C 1
ATOM 626 O O . PRO A 1 86 ? 27.08200 3.79800 21.94900 1.000 60.70106 81 PRO A O 1
ATOM 630 N N . THR A 1 87 ? 27.66300 5.68400 23.05300 1.000 69.86525 82 THR A N 1
ATOM 631 C CA . THR A 1 87 ? 26.49400 5.76300 23.91300 1.000 75.20369 82 THR A CA 1
ATOM 632 C C . THR A 1 87 ? 25.53800 6.86300 23.42700 1.000 82.81651 82 THR A C 1
ATOM 633 O O . THR A 1 87 ? 24.81100 7.48700 24.21600 1.000 67.92107 82 THR A O 1
ATOM 637 N N . ALA A 1 88 ? 25.51000 7.08900 22.10300 1.000 75.63737 83 ALA A N 1
ATOM 638 C CA . ALA A 1 88 ? 24.54000 8.01400 21.52800 1.000 68.34315 83 ALA A CA 1
ATOM 639 C C . ALA A 1 88 ? 23.43200 7.23300 20.82800 1.000 44.09295 83 ALA A C 1
ATOM 640 O O . ALA A 1 88 ? 23.69800 6.23500 20.16700 1.000 68.37509 83 ALA A O 1
ATOM 642 N N . VAL A 1 89 ? 22.18300 7.68500 20.99400 1.000 53.48428 84 VAL A N 1
ATOM 643 C CA . VAL A 1 89 ? 21.08700 7.22100 20.14900 1.000 58.76966 84 VAL A CA 1
ATOM 644 C C . VAL A 1 89 ? 21.22000 7.91500 18.79600 1.000 49.64327 84 VAL A C 1
ATOM 645 O O . VAL A 1 89 ? 21.37300 9.13800 18.72500 1.000 46.90787 84 VAL A O 1
ATOM 649 N N . LEU A 1 90 ? 21.14100 7.12700 17.72100 1.000 58.17017 85 LEU A N 1
ATOM 650 C CA . LEU A 1 90 ? 21.27400 7.69700 16.39100 1.000 44.01042 85 LEU A CA 1
ATOM 651 C C . LEU A 1 90 ? 20.03900 7.39800 15.56100 1.000 46.30740 85 LEU A C 1
ATOM 652 O O . LEU A 1 90 ? 19.70500 6.24600 15.32400 1.000 53.33236 85 LEU A O 1
ATOM 657 N N . VAL A 1 91 ? 19.41500 8.46000 15.05600 1.000 42.35473 86 VAL A N 1
ATOM 658 C CA . VAL A 1 91 ? 18.25000 8.34200 14.20000 1.000 42.42571 86 VAL A CA 1
ATOM 659 C C . VAL A 1 91 ? 18.58500 9.02000 12.87800 1.000 45.77941 86 VAL A C 1
ATOM 660 O O . VAL A 1 91 ? 19.06800 10.14600 12.85400 1.000 42.75419 86 VAL A O 1
ATOM 664 N N . VAL A 1 92 ? 18.39600 8.28900 11.79900 1.000 44.26313 87 VAL A N 1
ATOM 665 C CA . VAL A 1 92 ? 18.73000 8.82700 10.46300 1.000 43.49837 87 VAL A CA 1
ATOM 666 C C . VAL A 1 92 ? 17.44400 9.02100 9.67400 1.000 41.17006 87 VAL A C 1
ATOM 667 O O . VAL A 1 92 ? 16.77800 8.04400 9.39600 1.000 41.62175 87 VAL A O 1
ATOM 671 N N . VAL A 1 93 ? 17.09400 10.26700 9.41600 1.000 40.07722 88 VAL A N 1
ATOM 672 C CA . VAL A 1 93 ? 15.93500 10.61500 8.59500 1.000 38.92081 88 VAL A CA 1
ATOM 673 C C . VAL A 1 93 ? 16.42600 10.88000 7.18000 1.000 45.51720 88 VAL A C 1
ATOM 674 O O . VAL A 1 93 ? 17.27500 11.74600 6.97000 1.000 40.93452 88 VAL A O 1
ATOM 678 N N . VAL A 1 94 ? 15.94700 10.05900 6.23400 1.000 49.78292 89 VAL A N 1
ATOM 679 C CA . VAL A 1 94 ? 16.51100 10.06800 4.89400 1.000 42.20897 89 VAL A CA 1
ATOM 680 C C . VAL A 1 94 ? 15.41000 10.37900 3.88100 1.000 47.31809 89 VAL A C 1
ATOM 681 O O . VAL A 1 94 ? 14.29300 9.88200 4.02600 1.000 40.67008 89 VAL A O 1
ATOM 685 N N . SER A 1 95 ? 15.73800 11.15200 2.83100 1.000 37.75170 90 SER A N 1
ATOM 686 C CA . SER A 1 95 ? 14.72300 11.48400 1.82900 1.000 47.75464 90 SER A CA 1
ATOM 687 C C . SER A 1 95 ? 14.47600 10.32300 0.85000 1.000 43.25254 90 SER A C 1
ATOM 688 O O . SER A 1 95 ? 13.35100 10.07400 0.47800 1.000 56.00765 90 SER A O 1
ATOM 691 N N . SER A 1 96 ? 15.51900 9.60800 0.41900 1.000 48.42153 91 SER A N 1
ATOM 692 C CA . SER A 1 96 ? 15.36100 8.58600 -0.61300 1.000 47.19831 91 SER A CA 1
ATOM 693 C C . SER A 1 96 ? 15.23000 7.20500 0.02900 1.000 51.51464 91 SER A C 1
ATOM 694 O O . SER A 1 96 ? 16.01400 6.84900 0.91600 1.000 45.30892 91 SER A O 1
ATOM 697 N N . PRO A 1 97 ? 14.21800 6.40300 -0.35400 1.000 42.61122 92 PRO A N 1
ATOM 698 C CA . PRO A 1 97 ? 14.12400 5.01700 0.10800 1.000 49.05957 92 PRO A CA 1
ATOM 699 C C . PRO A 1 97 ? 15.32700 4.16100 -0.28500 1.000 49.24416 92 PRO A C 1
ATOM 700 O O . PRO A 1 97 ? 15.68300 3.23600 0.43300 1.000 55.02391 92 PRO A O 1
ATOM 704 N N . GLU A 1 98 ? 15.96700 4.48600 -1.40700 1.000 47.26020 93 GLU A N 1
ATOM 705 C CA . GLU A 1 98 ? 17.13500 3.74400 -1.86200 1.000 49.44048 93 GLU A CA 1
ATOM 706 C C . GLU A 1 98 ? 18.34400 4.02900 -0.97200 1.000 47.87583 93 GLU A C 1
ATOM 707 O O . GLU A 1 98 ? 19.09600 3.11800 -0.62700 1.000 48.66945 93 GLU A O 1
ATOM 713 N N . VAL A 1 99 ? 18.55300 5.29800 -0.60700 1.000 42.74801 94 VAL A N 1
ATOM 714 C CA . VAL A 1 99 ? 19.61600 5.60700 0.33600 1.000 42.22378 94 VAL A CA 1
ATOM 715 C C . VAL A 1 99 ? 19.31600 4.92500 1.67000 1.000 44.45963 94 VAL A C 1
ATOM 716 O O . VAL A 1 99 ? 20.20200 4.31300 2.25800 1.000 45.70844 94 VAL A O 1
ATOM 720 N N . ALA A 1 100 ? 18.05900 4.99700 2.10900 1.000 38.54537 95 ALA A N 1
ATOM 721 C CA . ALA A 1 100 ? 17.68500 4.46900 3.41700 1.000 49.75092 95 ALA A CA 1
ATOM 722 C C . ALA A 1 100 ? 18.02700 2.98400 3.48400 1.000 49.91175 95 ALA A C 1
ATOM 723 O O . ALA A 1 100 ? 18.54400 2.50300 4.49800 1.000 52.10324 95 ALA A O 1
ATOM 725 N N . ARG A 1 101 ? 17.74400 2.26600 2.39100 1.000 45.33955 96 ARG A N 1
ATOM 726 C CA . ARG A 1 101 ? 17.98800 0.83200 2.34200 1.000 53.68698 96 ARG A CA 1
ATOM 727 C C . ARG A 1 101 ? 19.48500 0.59000 2.46200 1.000 56.65428 96 ARG A C 1
ATOM 728 O O . ARG A 1 101 ? 19.90800 -0.29500 3.18000 1.000 57.27983 96 ARG A O 1
ATOM 736 N N . GLU A 1 102 ? 20.28200 1.40200 1.76400 1.000 50.30265 97 GLU A N 1
ATOM 737 C CA . GLU A 1 102 ? 21.71600 1.18900 1.75800 1.000 50.87278 97 GLU A CA 1
ATOM 738 C C . GLU A 1 102 ? 22.28100 1.45200 3.15800 1.000 57.77030 97 GLU A C 1
ATOM 739 O O . GLU A 1 102 ? 23.15800 0.71500 3.61100 1.000 53.34797 97 GLU A O 1
ATOM 745 N N . LEU A 1 103 ? 21.78000 2.49300 3.84600 1.000 46.20242 98 LEU A N 1
ATOM 746 C CA . LEU A 1 103 ? 22.25200 2.79800 5.19000 1.000 53.85948 98 LEU A CA 1
ATOM 747 C C . LEU A 1 103 ? 21.85400 1.70200 6.19800 1.000 52.75368 98 LEU A C 1
ATOM 748 O O . LEU A 1 103 ? 22.63000 1.36800 7.09700 1.000 53.87484 98 LEU A O 1
ATOM 753 N N . ARG A 1 104 ? 20.63600 1.15600 6.05800 1.000 49.68401 99 ARG A N 1
ATOM 754 C CA . ARG A 1 104 ? 20.16300 0.08000 6.91900 1.000 49.90608 99 ARG A CA 1
ATOM 755 C C . ARG A 1 104 ? 21.05000 -1.15600 6.79600 1.000 55.60050 99 ARG A C 1
ATOM 756 O O . ARG A 1 104 ? 21.36800 -1.77600 7.79900 1.000 55.72194 99 ARG A O 1
ATOM 764 N N . GLU A 1 105 ? 21.44800 -1.50100 5.56800 1.000 52.72892 100 GLU A N 1
ATOM 765 C CA . GLU A 1 105 ? 22.31400 -2.64200 5.32300 1.000 64.53670 100 GLU A CA 1
ATOM 766 C C . GLU A 1 105 ? 23.66300 -2.46200 6.01400 1.000 64.40804 100 GLU A C 1
ATOM 767 O O . GLU A 1 105 ? 24.28400 -3.44400 6.40100 1.000 62.15034 100 GLU A O 1
ATOM 773 N N . ASN A 1 106 ? 24.09700 -1.20900 6.18700 1.000 66.36303 101 ASN A N 1
ATOM 774 C CA . ASN A 1 106 ? 25.45100 -0.94200 6.63500 1.000 63.85374 101 ASN A CA 1
ATOM 775 C C . ASN A 1 106 ? 25.50800 -0.49100 8.09000 1.000 62.79295 101 ASN A C 1
ATOM 776 O O . ASN A 1 106 ? 26.60200 -0.25100 8.60300 1.000 62.59365 101 ASN A O 1
ATOM 781 N N . LEU A 1 107 ? 24.34600 -0.30700 8.72900 1.000 59.69519 102 LEU A N 1
ATOM 782 C CA . LEU A 1 107 ? 24.31900 0.04200 10.14500 1.000 58.16819 102 LEU A CA 1
ATOM 783 C C . LEU A 1 107 ? 23.22300 -0.71600 10.89500 1.000 62.06074 102 LEU A C 1
ATOM 784 O O . LEU A 1 107 ? 22.22800 -1.09900 10.30400 1.000 61.29753 102 LEU A O 1
ATOM 789 N N . PRO A 1 108 ? 23.38900 -0.97200 12.22000 1.000 83.81651 103 PRO A N 1
ATOM 790 C CA . PRO A 1 108 ? 22.25500 -1.31500 13.10400 1.000 71.29226 103 PRO A CA 1
ATOM 791 C C . PRO A 1 108 ? 21.68600 -0.07800 13.81300 1.000 66.30408 103 PRO A C 1
ATOM 792 O O . PRO A 1 108 ? 21.75700 -0.01400 15.0320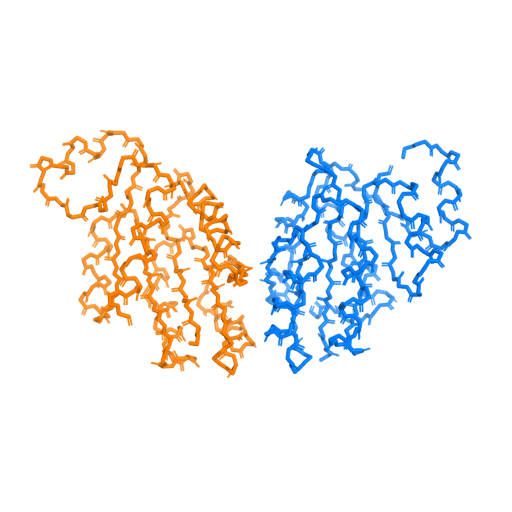0 1.000 62.75093 103 PRO A O 1
ATOM 796 N N . ASN A 1 109 ? 21.13600 0.90000 13.06100 1.000 66.94153 104 ASN A N 1
ATOM 797 C CA . ASN A 1 109 ? 20.67500 2.19100 13.59300 1.000 63.18399 104 ASN A CA 1
ATOM 798 C C . ASN A 1 109 ? 19.26500 2.51700 13.09900 1.000 59.84297 104 ASN A C 1
ATOM 799 O O . ASN A 1 109 ? 18.93500 2.12700 11.97900 1.000 54.20559 104 ASN A O 1
ATOM 804 N N . VAL A 1 110 ? 18.45700 3.22300 13.92300 1.000 47.04494 105 VAL A N 1
ATOM 805 C CA . VAL A 1 110 ? 17.12600 3.62700 13.48500 1.000 52.13789 105 VAL A CA 1
ATOM 806 C C . VAL A 1 110 ? 17.22400 4.49200 12.22300 1.000 47.88266 105 VAL A C 1
ATOM 807 O O . VAL A 1 110 ? 17.84600 5.56100 12.23800 1.000 48.47696 105 VAL A O 1
ATOM 811 N N . ILE A 1 111 ? 16.66300 3.97900 11.12600 1.000 38.23614 106 ILE A N 1
ATOM 812 C CA . ILE A 1 111 ? 16.61200 4.73000 9.84100 1.000 43.45849 106 ILE A CA 1
ATOM 813 C C . ILE A 1 111 ? 15.14500 4.92900 9.49200 1.000 35.73612 106 ILE A C 1
ATOM 814 O O . ILE A 1 111 ? 14.40600 3.96800 9.55000 1.000 45.54445 106 ILE A O 1
ATOM 819 N N . VAL A 1 112 ? 14.76500 6.14100 9.13600 1.000 35.24929 107 VAL A N 1
ATOM 820 C CA . VAL A 1 112 ? 13.36700 6.51600 8.95500 1.000 36.34990 107 VAL A CA 1
ATOM 821 C C . VAL A 1 112 ? 13.20300 7.15000 7.57500 1.000 36.65257 107 VAL A C 1
ATOM 822 O O . VAL A 1 112 ? 14.02200 7.97400 7.15800 1.000 34.49911 107 VAL A O 1
ATOM 826 N N . VAL A 1 113 ? 12.11400 6.77600 6.87900 1.000 36.50966 108 VAL A N 1
ATOM 827 C CA . VAL A 1 113 ? 11.68600 7.56100 5.73800 1.000 36.70533 108 VAL A CA 1
ATOM 828 C C . VAL A 1 113 ? 10.29100 8.11200 6.01700 1.000 34.81601 108 VAL A C 1
ATOM 829 O O . VAL A 1 113 ? 9.40800 7.39000 6.46600 1.000 44.01435 108 VAL A O 1
ATOM 833 N N . VAL A 1 114 ? 10.12000 9.41600 5.78600 1.000 35.45771 109 VAL A N 1
ATOM 834 C CA . VAL A 1 114 ? 8.78300 9.97300 5.71000 1.000 45.90099 109 VAL A CA 1
ATOM 835 C C . VAL A 1 114 ? 8.30800 9.88200 4.24200 1.000 54.99703 109 VAL A C 1
ATOM 836 O O . VAL A 1 114 ? 7.12700 9.73500 4.00700 1.000 50.67316 109 VAL A O 1
ATOM 840 N N . LEU A 1 115 ? 9.25400 9.95800 3.28600 1.000 43.25016 110 LEU A N 1
ATOM 841 C CA . LEU A 1 115 ? 9.03000 10.02700 1.80200 1.000 66.21449 110 LEU A CA 1
ATOM 842 C C . LEU A 1 115 ? 8.84600 8.65400 1.16800 1.000 70.61651 110 LEU A C 1
ATOM 843 O O . LEU A 1 115 ? 8.19400 8.61200 0.13900 1.000 67.97190 110 LEU A O 1
ATOM 848 N N . ARG A 1 117 ? 8.20200 7.19300 -1.82800 1.000 60.85885 112 ARG A N 1
ATOM 849 C CA . ARG A 1 117 ? 7.12200 7.36300 -2.84100 1.000 50.48837 112 ARG A CA 1
ATOM 850 C C . ARG A 1 117 ? 7.08800 6.09800 -3.68900 1.000 48.29556 112 ARG A C 1
ATOM 851 O O . ARG A 1 117 ? 6.06300 5.40700 -3.66000 1.000 50.92627 112 ARG A O 1
ATOM 859 N N . ASP A 1 118 ? 8.16600 5.79300 -4.45200 1.000 46.80865 113 ASP A N 1
ATOM 860 C CA . ASP A 1 118 ? 8.03700 4.58900 -5.28100 1.000 46.81233 113 ASP A CA 1
ATOM 861 C C . ASP A 1 118 ? 7.72400 3.38800 -4.39800 1.000 54.34594 113 ASP A C 1
ATOM 862 O O . ASP A 1 118 ? 8.54300 3.04300 -3.55200 1.000 50.95734 113 ASP A O 1
ATOM 867 N N . PRO A 1 119 ? 6.53400 2.75300 -4.54000 1.000 49.63871 114 PRO A N 1
ATOM 868 C CA . PRO A 1 119 ? 6.07900 1.72700 -3.59500 1.000 53.07361 114 PRO A CA 1
ATOM 869 C C . PRO A 1 119 ? 7.01600 0.51900 -3.52000 1.000 55.28919 114 PRO A C 1
ATOM 870 O O . PRO A 1 119 ? 7.10100 -0.13400 -2.48900 1.000 49.19118 114 PRO A O 1
ATOM 874 N N . GLU A 1 120 ? 7.70000 0.24000 -4.63100 1.000 57.56554 115 GLU A N 1
ATOM 875 C CA . GLU A 1 120 ? 8.53400 -0.94000 -4.77000 1.000 64.63725 115 GLU A CA 1
ATOM 876 C C . GLU A 1 120 ? 9.83500 -0.71900 -4.01500 1.000 58.37970 115 GLU A C 1
ATOM 877 O O . GLU A 1 120 ? 10.29800 -1.62200 -3.32900 1.000 55.65314 115 GLU A O 1
ATOM 883 N N . LYS A 1 121 ? 10.42800 0.47600 -4.16700 1.000 54.28553 116 LYS A N 1
ATOM 884 C CA . LYS A 1 121 ? 11.68000 0.80700 -3.49500 1.000 52.63079 116 LYS A CA 1
ATOM 885 C C . LYS A 1 121 ? 11.44000 0.97000 -1.99000 1.000 53.42006 116 LYS A C 1
ATOM 886 O O . LYS A 1 121 ? 12.26600 0.56500 -1.16600 1.000 51.91288 116 LYS A O 1
ATOM 892 N N . LEU A 1 122 ? 10.24400 1.46300 -1.63800 1.000 45.63837 117 LEU A N 1
ATOM 893 C CA . LEU A 1 122 ? 9.91500 1.66600 -0.23400 1.000 56.08862 117 LEU A CA 1
ATOM 894 C C . LEU A 1 122 ? 9.77600 0.32000 0.47500 1.000 50.29195 117 LEU A C 1
ATOM 895 O O . LEU A 1 122 ? 10.24800 0.16300 1.59600 1.000 54.88523 117 LEU A O 1
ATOM 900 N N . LYS A 1 123 ? 9.14100 -0.64600 -0.20100 1.000 55.42972 118 LYS A N 1
ATOM 901 C CA . LYS A 1 123 ? 8.98600 -2.00200 0.31900 1.000 55.22734 118 LYS A CA 1
ATOM 902 C C . LYS A 1 123 ? 10.37100 -2.61000 0.56400 1.000 53.68818 118 LYS A C 1
ATOM 903 O O . LYS A 1 123 ? 10.61500 -3.14200 1.63400 1.000 53.91257 118 LYS A O 1
ATOM 909 N N . GLU A 1 124 ? 11.27500 -2.49600 -0.42000 1.000 47.20531 119 GLU A N 1
ATOM 910 C CA . GLU A 1 124 ? 12.65100 -2.94500 -0.29800 1.000 52.99230 119 GLU A CA 1
ATOM 911 C C . GLU A 1 124 ? 13.35500 -2.28900 0.88700 1.000 56.63523 119 GLU A C 1
ATOM 912 O O . GLU A 1 124 ? 14.06900 -2.97200 1.63200 1.000 49.47567 119 GLU A O 1
ATOM 918 N N . ALA A 1 125 ? 13.13900 -0.97700 1.07700 1.000 47.16547 120 ALA A N 1
ATOM 919 C CA . ALA A 1 125 ? 13.75100 -0.31100 2.21900 1.000 51.36790 120 ALA A CA 1
ATOM 920 C C . ALA A 1 125 ? 13.24600 -0.91300 3.53100 1.000 46.36936 120 ALA A C 1
ATOM 921 O O . ALA A 1 125 ? 14.06800 -1.23200 4.39800 1.000 48.69246 120 ALA A O 1
ATOM 923 N N . LYS A 1 126 ? 11.92000 -1.08100 3.64100 1.000 38.82777 121 LYS A N 1
ATOM 924 C CA . LYS A 1 126 ? 11.28500 -1.60000 4.84200 1.000 46.96186 121 LYS A CA 1
ATOM 925 C C . LYS A 1 126 ? 11.76200 -3.00800 5.17000 1.000 61.60324 121 LYS A C 1
ATOM 926 O O . LYS A 1 126 ? 11.75500 -3.37100 6.34000 1.000 55.99254 121 LYS A O 1
ATOM 932 N N . LYS A 1 127 ? 12.13600 -3.78600 4.14200 1.000 59.32950 122 LYS A N 1
ATOM 933 C CA . LYS A 1 127 ? 12.58600 -5.16400 4.28600 1.000 53.39797 122 LYS A CA 1
ATOM 934 C C . LYS A 1 127 ? 13.95900 -5.20700 4.93900 1.000 49.39726 122 LYS A C 1
ATOM 935 O O . LYS A 1 127 ? 14.32800 -6.22000 5.51800 1.000 57.74606 122 LYS A O 1
ATOM 941 N N . GLN A 1 128 ? 14.72800 -4.12000 4.79600 1.000 48.56181 123 GLN A N 1
ATOM 942 C CA . GLN A 1 128 ? 16.00900 -4.01400 5.47500 1.000 58.45940 123 GLN A CA 1
ATOM 943 C C . GLN A 1 128 ? 15.83400 -3.34000 6.83800 1.000 44.54646 123 GLN A C 1
ATOM 944 O O . GLN A 1 128 ? 16.83300 -2.98100 7.44600 1.000 50.61745 123 GLN A O 1
ATOM 950 N N . GLY A 1 129 ? 14.59000 -3.06000 7.25700 1.000 41.41519 124 GLY A N 1
ATOM 951 C CA . GLY A 1 129 ? 14.33000 -2.43200 8.54900 1.000 47.76086 124 GLY A CA 1
ATOM 952 C C . GLY A 1 129 ? 14.13900 -0.90800 8.56100 1.000 49.66752 124 GLY A C 1
ATOM 953 O O . GLY A 1 129 ? 14.02200 -0.30300 9.63400 1.000 50.01246 124 GLY A O 1
ATOM 954 N N . THR A 1 130 ? 14.05300 -0.26900 7.39400 1.000 47.55631 125 THR A N 1
ATOM 955 C CA . THR A 1 130 ? 13.67700 1.13800 7.34200 1.000 46.63831 125 THR A CA 1
ATOM 956 C C . THR A 1 130 ? 12.29400 1.33400 7.96200 1.000 43.43775 125 THR A C 1
ATOM 957 O O . THR A 1 130 ? 11.36600 0.55900 7.71200 1.000 50.03401 125 THR A O 1
ATOM 961 N N . GLN A 1 131 ? 12.18700 2.36900 8.80300 1.000 38.69638 126 GLN A N 1
ATOM 962 C CA . GLN A 1 131 ? 10.93700 2.69100 9.48300 1.000 52.91302 126 GLN A CA 1
ATOM 963 C C . GLN A 1 131 ? 10.24600 3.75100 8.63800 1.000 35.22883 126 GLN A C 1
ATOM 964 O O . GLN A 1 131 ? 10.89800 4.64800 8.12400 1.000 39.12392 126 GLN A O 1
ATOM 970 N N . VAL A 1 132 ? 8.93600 3.65600 8.48200 1.000 42.07943 127 VAL A N 1
ATOM 971 C CA . VAL A 1 132 ? 8.24300 4.66700 7.69900 1.000 43.16000 127 VAL A CA 1
ATOM 972 C C . VAL A 1 132 ? 7.31500 5.40000 8.64200 1.000 52.38529 127 VAL A C 1
ATOM 973 O O . VAL A 1 132 ? 6.65200 4.73800 9.43600 1.000 49.02524 127 VAL A O 1
ATOM 977 N N . LEU A 1 133 ? 7.26200 6.73800 8.51700 1.000 48.57075 128 LEU A N 1
ATOM 978 C CA . LEU A 1 133 ? 6.36100 7.54300 9.33900 1.000 51.82621 128 LEU A CA 1
ATOM 979 C C . LEU A 1 133 ? 5.60400 8.48600 8.40700 1.000 45.98021 128 LEU A C 1
ATOM 980 O O . LEU A 1 133 ? 6.18500 8.95700 7.44900 1.000 44.47159 128 LEU A O 1
ATOM 985 N N . SER A 1 134 ? 4.32800 8.77900 8.71400 1.000 49.01858 129 SER A N 1
ATOM 986 C CA . SER A 1 134 ? 3.55900 9.80900 8.02500 1.000 46.98894 129 SER A CA 1
ATOM 987 C C . SER A 1 134 ? 4.17200 11.17900 8.30400 1.000 49.46077 129 SER A C 1
ATOM 988 O O . SER A 1 134 ? 4.91500 11.33400 9.27200 1.000 51.28673 129 SER A O 1
ATOM 991 N N . GLY A 1 135 ? 3.85900 12.14800 7.43500 1.000 47.62329 130 GLY A N 1
ATOM 992 C CA . GLY A 1 135 ? 4.19600 13.54100 7.62600 1.000 54.11553 130 GLY A CA 1
ATOM 993 C C . GLY A 1 135 ? 5.16000 14.06300 6.57100 1.000 57.08183 130 GLY A C 1
ATOM 994 O O . GLY A 1 135 ? 5.73500 15.13700 6.73800 1.000 54.72301 130 GLY A O 1
ATOM 995 N N . ASP A 1 136 ? 5.28400 13.34900 5.46000 1.000 46.03419 131 ASP A N 1
ATOM 996 C CA . ASP A 1 136 ? 6.08700 13.89500 4.34100 1.000 55.21711 131 ASP A CA 1
ATOM 997 C C . ASP A 1 136 ? 5.41100 15.18300 3.88900 1.000 49.20111 131 ASP A C 1
ATOM 998 O O . ASP A 1 136 ? 4.23100 15.13700 3.58300 1.000 52.04259 131 ASP A O 1
ATOM 1003 N N . GLY A 1 137 ? 6.13100 16.29500 3.92600 1.000 61.34299 132 GLY A N 1
ATOM 1004 C CA . GLY A 1 137 ? 5.57800 17.60400 3.54800 1.000 60.78094 132 GLY A CA 1
ATOM 1005 C C . GLY A 1 137 ? 4.81800 18.28100 4.67100 1.000 70.21085 132 GLY A C 1
ATOM 1006 O O . GLY A 1 137 ? 4.36800 19.40400 4.45100 1.000 71.62871 132 GLY A O 1
ATOM 1007 N N . ASN A 1 138 ? 4.66900 17.63500 5.82700 1.000 62.74211 133 ASN A N 1
ATOM 1008 C CA . ASN A 1 138 ? 4.03700 18.29000 7.00200 1.000 65.50764 133 ASN A CA 1
ATOM 1009 C C . ASN A 1 138 ? 5.04700 18.25400 8.14500 1.000 57.29785 133 ASN A C 1
ATOM 1010 O O . ASN A 1 138 ? 4.98000 17.34800 8.97700 1.000 54.77252 133 ASN A O 1
ATOM 1015 N N . PRO A 1 139 ? 5.97700 19.21700 8.19600 1.000 54.75587 134 PRO A N 1
ATOM 1016 C CA . PRO A 1 139 ? 7.01700 19.21400 9.21200 1.000 55.63133 134 PRO A CA 1
ATOM 1017 C C . PRO A 1 139 ? 6.54300 19.01200 10.65500 1.000 64.26550 134 PRO A C 1
ATOM 1018 O O . PRO A 1 139 ? 7.23900 18.35300 11.36600 1.000 52.05703 134 PRO A O 1
ATOM 1022 N N . GLU A 1 140 ? 5.37200 19.52700 11.02100 1.000 57.25258 135 GLU A N 1
ATOM 1023 C CA . GLU A 1 140 ? 4.87000 19.46900 12.39500 1.000 66.77008 135 GLU A CA 1
ATOM 1024 C C . GLU A 1 140 ? 4.40800 18.05300 12.76100 1.000 55.12376 135 GLU A C 1
ATOM 1025 O O . GLU A 1 140 ? 4.68000 17.55500 13.85100 1.000 59.49868 135 GLU A O 1
ATOM 1031 N N . GLU A 1 141 ? 3.70800 17.40100 11.82900 1.000 58.31622 136 GLU A N 1
ATOM 1032 C CA . GLU A 1 141 ? 3.30100 16.02400 12.04300 1.000 59.01161 136 GLU A CA 1
ATOM 1033 C C . GLU A 1 141 ? 4.54600 15.13000 12.06400 1.000 51.84112 136 GLU A C 1
ATOM 1034 O O . GLU A 1 141 ? 4.68300 14.29200 12.95300 1.000 53.39274 136 GLU A O 1
ATOM 1040 N N . ALA A 1 142 ? 5.44900 15.35800 11.09500 1.000 40.27614 137 ALA A N 1
ATOM 1041 C CA . ALA A 1 142 ? 6.68800 14.60400 10.92500 1.000 50.32901 137 ALA A CA 1
ATOM 1042 C C . ALA A 1 142 ? 7.50900 14.62200 12.21900 1.000 46.81185 137 ALA A C 1
ATOM 1043 O O . ALA A 1 142 ? 7.91700 13.57000 12.70900 1.000 55.20458 137 ALA A O 1
ATOM 1045 N N . ALA A 1 143 ? 7.68900 15.82900 12.79200 1.000 49.70879 138 ALA A N 1
ATOM 1046 C CA . ALA A 1 143 ? 8.41000 16.04200 14.04000 1.000 46.38914 138 ALA A CA 1
ATOM 1047 C C . ALA A 1 143 ? 7.71300 15.29600 15.16700 1.000 57.18980 138 ALA A C 1
ATOM 1048 O O . ALA A 1 143 ? 8.37600 14.63600 15.98200 1.000 45.34564 138 ALA A O 1
ATOM 1050 N N . LYS A 1 144 ? 6.36800 15.36700 15.16500 1.000 48.54021 139 LYS A N 1
ATOM 1051 C CA . LYS A 1 144 ? 5.59700 14.65800 16.16800 1.000 59.39799 139 LYS A CA 1
ATOM 1052 C C . LYS A 1 144 ? 5.84600 13.15900 16.02200 1.000 52.46756 139 LYS A C 1
ATOM 1053 O O . LYS A 1 144 ? 6.05900 12.45000 17.01100 1.000 50.21006 139 LYS A O 1
ATOM 1059 N N . GLN A 1 145 ? 5.81700 12.68700 14.77600 1.000 46.26753 140 GLN A N 1
ATOM 1060 C CA . GLN A 1 145 ? 5.94400 11.24900 14.52500 1.000 51.09324 140 GLN A CA 1
ATOM 1061 C C . GLN A 1 145 ? 7.33300 10.76900 14.93100 1.000 40.12702 140 GLN A C 1
ATOM 1062 O O . GLN A 1 145 ? 7.46800 9.76900 15.62300 1.000 45.64746 140 GLN A O 1
ATOM 1068 N N . ILE A 1 146 ? 8.36100 11.55100 14.57200 1.000 43.44076 141 ILE A N 1
ATOM 1069 C CA . ILE A 1 146 ? 9.73700 11.20000 14.90100 1.000 39.62922 141 ILE A CA 1
ATOM 1070 C C . ILE A 1 146 ? 9.90900 11.12900 16.42300 1.000 49.05712 141 ILE A C 1
ATOM 1071 O O . ILE A 1 146 ? 10.52200 10.17600 16.94300 1.000 38.61904 141 ILE A O 1
ATOM 1076 N N . ALA A 1 147 ? 9.34900 12.11500 17.15000 1.000 46.52642 142 ALA A N 1
ATOM 1077 C CA . ALA A 1 147 ? 9.50800 12.13800 18.60400 1.000 46.63664 142 ALA A CA 1
ATOM 1078 C C . ALA A 1 147 ? 8.82600 10.93000 19.23500 1.000 44.43216 142 ALA A C 1
ATOM 1079 O O . ALA A 1 147 ? 9.36800 10.34800 20.18700 1.000 47.98256 142 ALA A O 1
ATOM 1081 N N . GLN A 1 148 ? 7.68500 10.51200 18.66600 1.000 46.11000 143 GLN A N 1
ATOM 1082 C CA . GLN A 1 148 ? 6.97600 9.33400 19.17700 1.000 41.40599 143 GLN A CA 1
ATOM 1083 C C . GLN A 1 148 ? 7.81800 8.07100 18.93900 1.000 50.53875 143 GLN A C 1
ATOM 1084 O O . GLN A 1 148 ? 7.92500 7.19200 19.80400 1.000 48.47994 143 GLN A O 1
ATOM 1090 N N . LEU A 1 149 ? 8.43600 7.98500 17.75100 1.000 46.09429 144 LEU A N 1
ATOM 1091 C CA . LEU A 1 149 ? 9.21800 6.80500 17.40900 1.000 46.34932 144 LEU A CA 1
ATOM 1092 C C . LEU A 1 149 ? 10.42100 6.72500 18.34200 1.000 42.17057 144 LEU A C 1
ATOM 1093 O O . LEU A 1 149 ? 10.75200 5.65900 18.87400 1.000 44.27859 144 LEU A O 1
ATOM 1098 N N . ILE A 1 150 ? 11.04000 7.87800 18.59600 1.000 40.60777 145 ILE A N 1
ATOM 1099 C CA . ILE A 1 150 ? 12.22300 7.92300 19.50400 1.000 47.43164 145 ILE A CA 1
ATOM 1100 C C . ILE A 1 150 ? 11.78600 7.49800 20.91400 1.000 46.79012 145 ILE A C 1
ATOM 1101 O O . ILE A 1 150 ? 12.50600 6.72600 21.55100 1.000 48.09783 145 ILE A O 1
ATOM 1106 N N . LYS A 1 151 ? 10.62200 7.95800 21.34900 1.000 51.31679 146 LYS A N 1
ATOM 1107 C CA . LYS A 1 151 ? 10.12500 7.60500 22.69600 1.000 60.27794 146 LYS A CA 1
ATOM 1108 C C . LYS A 1 151 ? 9.91100 6.09900 22.77400 1.000 51.66957 146 LYS A C 1
ATOM 1109 O O . LYS A 1 151 ? 10.37500 5.48700 23.74600 1.000 60.84082 146 LYS A O 1
ATOM 1115 N N . ASP A 1 152 ? 9.25800 5.53600 21.77000 1.000 51.47651 147 ASP A N 1
ATOM 1116 C CA . ASP A 1 152 ? 8.89900 4.09800 21.81500 1.000 51.10923 147 ASP A CA 1
ATOM 1117 C C . ASP A 1 152 ? 10.12200 3.20400 21.61000 1.000 54.99182 147 ASP A C 1
ATOM 1118 O O . ASP A 1 152 ? 10.12600 2.09300 22.15600 1.000 52.70475 147 ASP A O 1
ATOM 1123 N N . GLN A 1 153 ? 11.12800 3.66300 20.86800 1.000 47.04614 148 GLN A N 1
ATOM 1124 C CA . GLN A 1 153 ? 12.24000 2.73800 20.53500 1.000 51.44271 148 GLN A CA 1
ATOM 1125 C C . GLN A 1 153 ? 13.56200 3.14100 21.19100 1.000 44.07263 148 GLN A C 1
ATOM 1126 O O . GLN A 1 153 ? 14.45800 2.28900 21.25400 1.000 45.35673 148 GLN A O 1
ATOM 1132 N N . ALA A 1 154 ? 13.68300 4.37300 21.66400 1.000 45.32194 149 ALA A N 1
ATOM 1133 C CA . ALA A 1 154 ? 15.00400 4.79800 22.17600 1.000 49.07393 149 ALA A CA 1
ATOM 1134 C C . ALA A 1 154 ? 14.93000 5.31300 23.61100 1.000 55.20841 149 ALA A C 1
ATOM 1135 O O . ALA A 1 154 ? 15.91700 5.15400 24.34100 1.000 59.93319 149 ALA A O 1
ATOM 1137 N N . GLY A 1 155 ? 13.83200 5.96400 23.97700 1.000 59.47008 150 GLY A N 1
ATOM 1138 C CA . GLY A 1 155 ? 13.77600 6.55300 25.32100 1.000 71.68780 150 GLY A CA 1
ATOM 1139 C C . GLY A 1 155 ? 12.95000 7.81500 25.42100 1.000 72.91877 150 GLY A C 1
ATOM 1140 O O . GLY A 1 155 ? 12.51300 8.31500 24.37600 1.000 69.63746 150 GLY A O 1
ATOM 1141 N N . SER A 1 156 ? 12.83800 8.36700 26.62700 1.000 81.21205 151 SER A N 1
ATOM 1142 C CA . SER A 1 156 ? 11.97100 9.54200 26.91000 1.000 96.55395 151 SER A CA 1
ATOM 1143 C C . SER A 1 156 ? 12.11700 10.70200 25.91000 1.000 103.43536 151 SER A C 1
ATOM 1144 O O . SER A 1 156 ? 11.08100 11.34700 25.64800 1.000 101.59290 151 SER A O 1
ATOM 1147 N N . TRP A 1 157 ? 13.33000 10.99900 25.43300 1.000 103.85516 152 TRP A N 1
ATOM 1148 C CA . TRP A 1 157 ? 13.56100 12.15100 24.51500 1.000 103.54001 152 TRP A CA 1
ATOM 1149 C C . TRP A 1 157 ? 13.48700 13.45200 25.31800 1.000 108.16466 152 TRP A C 1
ATOM 1150 O O . TRP A 1 157 ? 13.31000 14.53000 24.72400 1.000 108.35446 152 TRP A O 1
ATOM 1161 N N . SER A 1 158 ? 13.70800 13.33500 26.62900 1.000 107.18792 153 SER A N 1
ATOM 1162 C CA . SER A 1 158 ? 12.75700 13.70500 27.70800 1.000 108.46582 153 SER A CA 1
ATOM 1163 C C . SER A 1 158 ? 12.09600 15.05500 27.39500 1.000 106.64275 153 SER A C 1
ATOM 1164 O O . SER A 1 158 ? 10.90400 15.03600 27.02100 1.000 105.21962 153 SER A O 1
ATOM 1167 N N . GLY B 1 5 ? 39.36600 28.85600 22.35600 1.000 79.92866 0 GLY C N 1
ATOM 1168 C CA . GLY B 1 5 ? 38.22100 28.06200 22.90800 1.000 73.84273 0 GLY C CA 1
ATOM 1169 C C . GLY B 1 5 ? 36.91800 28.39800 22.18200 1.000 81.90549 0 GLY C C 1
ATOM 1170 O O . GLY B 1 5 ? 36.86600 28.31000 20.96300 1.000 82.34455 0 GLY C O 1
ATOM 1171 N N . ALA B 1 6 ? 35.87200 28.77800 22.93000 1.000 75.42370 1 ALA C N 1
ATOM 1172 C CA . ALA B 1 6 ? 34.56200 28.97300 22.33300 1.000 73.05955 1 ALA C CA 1
ATOM 1173 C C . ALA B 1 6 ? 34.39200 30.40300 21.81800 1.000 67.54087 1 ALA C C 1
ATOM 1174 O O . ALA B 1 6 ? 34.71500 31.37600 22.49300 1.000 72.08836 1 ALA C O 1
ATOM 1176 N N . ILE B 1 7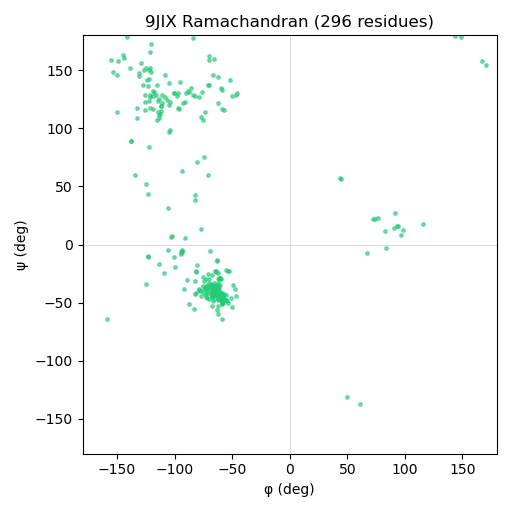 ? 33.90900 30.51000 20.57900 1.000 68.93471 2 ILE C N 1
ATOM 1177 C CA . ILE B 1 7 ? 33.40600 31.75200 20.02300 1.000 65.21863 2 ILE C CA 1
ATOM 1178 C C . ILE B 1 7 ? 31.88500 31.65100 20.03500 1.000 68.56477 2 ILE C C 1
ATOM 1179 O O . ILE B 1 7 ? 31.32900 30.71700 19.48100 1.000 74.88285 2 ILE C O 1
ATOM 1184 N N . VAL B 1 8 ? 31.22400 32.59500 20.70100 1.000 53.08044 3 VAL C N 1
ATOM 1185 C CA . VAL B 1 8 ? 29.77900 32.61400 20.75600 1.000 48.11793 3 VAL C CA 1
ATOM 1186 C C . VAL B 1 8 ? 29.28700 33.85700 20.03500 1.000 60.88420 3 VAL C C 1
ATOM 1187 O O . VAL B 1 8 ? 29.68500 34.96400 20.37900 1.000 62.83343 3 VAL C O 1
ATOM 1191 N N . ILE B 1 9 ? 28.42700 33.66100 19.02700 1.000 55.91594 4 ILE C N 1
ATOM 1192 C CA . ILE B 1 9 ? 27.80900 34.76900 18.31100 1.000 52.72816 4 ILE C CA 1
ATOM 1193 C C . ILE B 1 9 ? 26.30900 34.73300 18.58200 1.000 63.96318 4 ILE C C 1
ATOM 1194 O O . ILE B 1 9 ? 25.62500 33.78100 18.21000 1.000 71.52726 4 ILE C O 1
ATOM 1199 N N . LEU B 1 10 ? 25.80800 35.75800 19.28500 1.000 62.77276 5 LEU C N 1
ATOM 1200 C CA . LEU B 1 10 ? 24.37700 36.00800 19.38100 1.000 59.99848 5 LEU C CA 1
ATOM 1201 C C . LEU B 1 10 ? 23.94200 36.76300 18.13100 1.000 74.10863 5 LEU C C 1
ATOM 1202 O O . LEU B 1 10 ? 24.55500 37.77100 17.75500 1.000 71.01223 5 LEU C O 1
ATOM 1207 N N . VAL B 1 11 ? 22.90600 36.24700 17.46700 1.000 68.99841 6 VAL C N 1
ATOM 1208 C CA . VAL B 1 11 ? 22.39000 36.91500 16.28200 1.000 69.11221 6 VAL C CA 1
ATOM 1209 C C . VAL B 1 11 ? 20.97500 37.36700 16.61700 1.000 73.10406 6 VAL C C 1
ATOM 1210 O O . VAL B 1 11 ? 20.07500 36.54700 16.76500 1.000 75.01071 6 VAL C O 1
ATOM 1214 N N . VAL B 1 12 ? 20.81800 38.67900 16.80600 1.000 76.05226 7 VAL C N 1
ATOM 1215 C CA . VAL B 1 12 ? 19.68300 39.23300 17.52000 1.000 78.01387 7 VAL C CA 1
ATOM 1216 C C . VAL B 1 12 ? 18.91900 40.14200 16.56800 1.000 88.88726 7 VAL C C 1
ATOM 1217 O O . VAL B 1 12 ? 19.48700 41.05200 15.97500 1.000 90.22552 7 VAL C O 1
ATOM 1221 N N . GLY B 1 13 ? 17.61300 39.90400 16.46000 1.000 95.84278 8 GLY C N 1
ATOM 1222 C CA . GLY B 1 13 ? 16.76000 40.75700 15.65600 1.000 99.70391 8 GLY C CA 1
ATOM 1223 C C . GLY B 1 13 ? 15.36400 40.16600 15.49500 1.000 102.05056 8 GLY C C 1
ATOM 1224 O O . GLY B 1 13 ? 15.18400 38.94500 15.56400 1.000 95.28682 8 GLY C O 1
ATOM 1225 N N . PRO B 1 14 ? 14.34300 41.02800 15.26000 1.000 112.03049 9 PRO C N 1
ATOM 1226 C CA . PRO B 1 14 ? 12.96400 40.56900 15.07300 1.000 107.31977 9 PRO C CA 1
ATOM 1227 C C . PRO B 1 14 ? 12.84700 39.83200 13.73900 1.000 102.22749 9 PRO C C 1
ATOM 1228 O O . PRO B 1 14 ? 13.70000 40.01900 12.87900 1.000 99.90985 9 PRO C O 1
ATOM 1232 N N . PRO B 1 15 ? 11.82100 38.96200 13.54000 1.000 106.65316 10 PRO C N 1
ATOM 1233 C CA . PRO B 1 15 ? 11.68100 38.19800 12.29600 1.000 104.26140 10 PRO C CA 1
ATOM 1234 C C . PRO B 1 15 ? 11.87100 39.08500 11.06800 1.000 106.44043 10 PRO C C 1
ATOM 1235 O O . PRO B 1 15 ? 11.27800 40.15700 10.98900 1.000 104.16366 10 PRO C O 1
ATOM 1239 N N . GLY B 1 16 ? 12.74600 38.65100 10.15000 1.000 101.38884 11 GLY C N 1
ATOM 1240 C CA . GLY B 1 16 ? 13.00700 39.37300 8.91100 1.000 110.43003 11 GLY C CA 1
ATOM 1241 C C . GLY B 1 16 ? 14.16100 40.38000 8.99600 1.000 115.34458 11 GLY C C 1
ATOM 1242 O O . GLY B 1 16 ? 14.17300 41.36800 8.25900 1.000 120.37366 11 GLY C O 1
ATOM 1243 N N . SER B 1 17 ? 15.12000 40.12000 9.90300 1.000 109.33624 12 SER C N 1
ATOM 1244 C CA . SER B 1 17 ? 16.25600 41.00600 10.14000 1.000 111.58159 12 SER C CA 1
ATOM 1245 C C . SER B 1 17 ? 17.48300 40.61200 9.31600 1.000 113.10539 12 SER C C 1
ATOM 1246 O O . SER B 1 17 ? 18.49400 41.30900 9.34500 1.000 124.42410 12 SER C O 1
ATOM 1249 N N . GLY B 1 18 ? 17.41500 39.47800 8.60900 1.000 113.60295 13 GLY C N 1
ATOM 1250 C CA . GLY B 1 18 ? 18.56000 38.97400 7.86200 1.000 108.80269 13 GLY C CA 1
ATOM 1251 C C . GLY B 1 18 ? 19.39300 37.97500 8.66700 1.000 93.01858 13 GLY C C 1
ATOM 1252 O O . GLY B 1 18 ? 20.51200 37.62900 8.28400 1.000 93.81298 13 GLY C O 1
ATOM 1253 N N . LYS B 1 19 ? 18.81000 37.46800 9.75800 1.000 92.55711 14 LYS C N 1
ATOM 1254 C CA . LYS B 1 19 ? 19.47200 36.54500 10.66700 1.000 91.05438 14 LYS C CA 1
ATOM 1255 C C . LYS B 1 19 ? 19.92300 35.28500 9.92600 1.000 88.90343 14 LYS C C 1
ATOM 1256 O O . LYS B 1 19 ? 21.08900 34.88700 10.01600 1.000 80.21132 14 LYS C O 1
ATOM 1262 N N . SER B 1 20 ? 18.98700 34.67300 9.18400 1.000 92.56765 15 SER C N 1
ATOM 1263 C CA . SER B 1 20 ? 19.20800 33.38500 8.54300 1.000 90.96467 15 SER C CA 1
ATOM 1264 C C . SER B 1 20 ? 20.37800 33.47400 7.57000 1.000 87.26495 15 SER C C 1
ATOM 1265 O O . SER B 1 20 ? 21.23400 32.59100 7.52200 1.000 87.32761 15 SER C O 1
ATOM 1268 N N . GLN B 1 21 ? 20.39700 34.55900 6.79300 1.000 94.19198 16 GLN C N 1
ATOM 1269 C CA . GLN B 1 21 ? 21.41900 34.74400 5.77600 1.000 96.31033 16 GLN C CA 1
ATOM 1270 C C . GLN B 1 21 ? 22.75600 35.06800 6.43600 1.000 88.31820 16 GLN C C 1
ATOM 1271 O O . GLN B 1 21 ? 23.80400 34.63100 5.95800 1.000 77.66192 16 GLN C O 1
ATOM 1277 N N . LEU B 1 22 ? 22.71600 35.83300 7.53800 1.000 88.51320 17 LEU C N 1
ATOM 1278 C CA . LEU B 1 22 ? 23.95100 36.11200 8.25000 1.000 73.59917 17 LEU C CA 1
ATOM 1279 C C . LEU B 1 22 ? 24.52200 34.79400 8.76300 1.000 69.84493 17 LEU C C 1
ATOM 1280 O O . LEU B 1 22 ? 25.71300 34.52500 8.60300 1.000 77.08706 17 LEU C O 1
ATOM 1285 N N . ILE B 1 23 ? 23.63300 33.95200 9.30600 1.000 72.45951 18 ILE C N 1
ATOM 1286 C CA . ILE B 1 23 ? 24.04000 32.68400 9.89600 1.000 75.41526 18 ILE C CA 1
ATOM 1287 C C . ILE B 1 23 ? 24.61100 31.76400 8.81200 1.000 77.57421 18 ILE C C 1
ATOM 1288 O O . ILE B 1 23 ? 25.62400 31.08600 9.01400 1.000 73.43266 18 ILE C O 1
ATOM 1293 N N . LYS B 1 24 ? 23.99800 31.80800 7.62300 1.000 81.11172 19 LYS C N 1
ATOM 1294 C CA . LYS B 1 24 ? 24.46100 30.99100 6.50800 1.000 85.08882 19 LYS C CA 1
ATOM 1295 C C . LYS B 1 24 ? 25.87300 31.42000 6.11200 1.000 79.47198 19 LYS C C 1
ATOM 1296 O O . LYS B 1 24 ? 26.72700 30.57300 5.85900 1.000 85.21169 19 LYS C O 1
ATOM 1302 N N . ALA B 1 25 ? 26.11800 32.73800 6.09500 1.000 72.27134 20 ALA C N 1
ATOM 1303 C CA . ALA B 1 25 ? 27.43500 33.25600 5.74700 1.000 80.37168 20 ALA C CA 1
ATOM 1304 C C . ALA B 1 25 ? 28.48200 32.92200 6.81100 1.000 83.38372 20 ALA C C 1
ATOM 1305 O O . ALA B 1 25 ? 29.644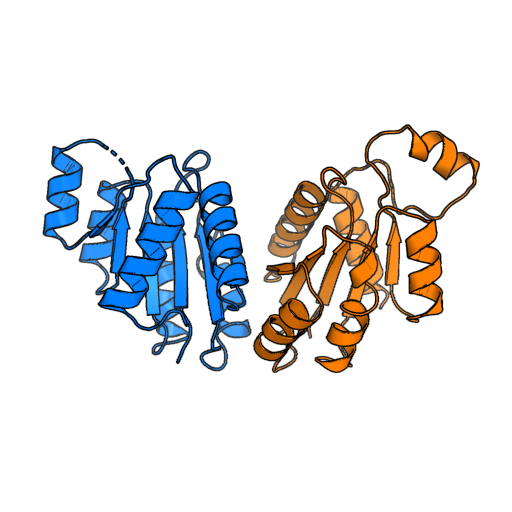00 32.68100 6.47400 1.000 84.15872 20 ALA C O 1
ATOM 1307 N N . ILE B 1 26 ? 28.06900 32.89400 8.08600 1.000 80.28019 21 ILE C N 1
ATOM 1308 C CA . ILE B 1 26 ? 29.00600 32.58500 9.15500 1.000 79.47554 21 ILE C CA 1
ATOM 1309 C C . ILE B 1 26 ? 29.45400 31.12800 9.03500 1.000 82.61500 21 ILE C C 1
ATOM 1310 O O . ILE B 1 26 ? 30.64500 30.83300 9.17600 1.000 79.88701 21 ILE C O 1
ATOM 1315 N N . GLU B 1 27 ? 28.48900 30.23000 8.76700 1.000 85.76633 22 GLU C N 1
ATOM 1316 C CA . GLU B 1 27 ? 28.74700 28.80300 8.61200 1.000 86.35445 22 GLU C CA 1
ATOM 1317 C C . GLU B 1 27 ? 29.68800 28.53700 7.43500 1.000 91.44824 22 GLU C C 1
ATOM 1318 O O . GLU B 1 27 ? 30.55500 27.66200 7.51100 1.000 97.67795 22 GLU C O 1
ATOM 1324 N N . LYS B 1 28 ? 29.50400 29.28900 6.34200 1.000 89.69040 23 LYS C N 1
ATOM 1325 C CA . LYS B 1 28 ? 30.27300 29.06100 5.13000 1.000 93.15607 23 LYS C CA 1
ATOM 1326 C C . LYS B 1 28 ? 31.72800 29.47300 5.34300 1.000 96.10314 23 LYS C C 1
ATOM 1327 O O . LYS B 1 28 ? 32.63900 28.71600 5.01400 1.000 97.56807 23 LYS C O 1
ATOM 1333 N N . LEU B 1 29 ? 31.92800 30.66400 5.92400 1.000 91.47486 24 LEU C N 1
ATOM 1334 C CA . LEU B 1 29 ? 33.25800 31.17700 6.21200 1.000 93.00961 24 LEU C CA 1
ATOM 1335 C C . LEU B 1 29 ? 33.97900 30.25700 7.19700 1.000 96.64345 24 LEU C C 1
ATOM 1336 O O . LEU B 1 29 ? 35.19700 30.11400 7.13900 1.000 100.53120 24 LEU C O 1
ATOM 1341 N N . ALA B 1 30 ? 33.21300 29.63800 8.10500 1.000 95.28825 25 ALA C N 1
ATOM 1342 C CA . ALA B 1 30 ? 33.76900 28.76300 9.12300 1.000 96.17997 25 ALA C CA 1
ATOM 1343 C C . ALA B 1 30 ? 34.34400 27.48100 8.51900 1.000 97.23440 25 ALA C C 1
ATOM 1344 O O . ALA B 1 30 ? 35.36700 26.99600 8.99900 1.000 94.33904 25 ALA C O 1
ATOM 1346 N N . ARG B 1 31 ? 33.70000 26.94000 7.47400 1.000 99.68284 26 ARG C N 1
ATOM 1347 C CA . ARG B 1 31 ? 34.23500 25.76700 6.79400 1.000 98.54344 26 ARG C CA 1
ATOM 1348 C C . ARG B 1 31 ? 35.60300 26.10000 6.20600 1.000 99.52462 26 ARG C C 1
ATOM 1349 O O . ARG B 1 31 ? 36.53600 25.31200 6.34600 1.000 99.08419 26 ARG C O 1
ATOM 1357 N N . GLU B 1 32 ? 35.71900 27.28800 5.59300 1.000 99.85478 27 GLU C N 1
ATOM 1358 C CA . GLU B 1 32 ? 36.96100 27.72300 4.96700 1.000 102.34029 27 GLU C CA 1
ATOM 1359 C C . GLU B 1 32 ? 38.06400 27.89000 6.01200 1.000 108.95436 27 GLU C C 1
ATOM 1360 O O . GLU B 1 32 ? 39.24600 27.83800 5.67300 1.000 114.30299 27 GLU C O 1
ATOM 1366 N N . GLN B 1 33 ? 37.67500 28.09300 7.27600 1.000 103.70506 28 GLN C N 1
ATOM 1367 C CA . GLN B 1 33 ? 38.64200 28.32000 8.33400 1.000 108.52375 28 GLN C CA 1
ATOM 1368 C C . GLN B 1 33 ? 38.97900 26.99000 8.99900 1.000 104.35980 28 GLN C C 1
ATOM 1369 O O . GLN B 1 33 ? 39.85800 26.93700 9.85600 1.000 105.67757 28 GLN C O 1
ATOM 1375 N N . GLY B 1 34 ? 38.26000 25.93600 8.58600 1.000 101.36234 29 GLY C N 1
ATOM 1376 C CA . GLY B 1 34 ? 38.32900 24.61800 9.19600 1.000 101.43933 29 GLY C CA 1
ATOM 1377 C C . GLY B 1 34 ? 37.67200 24.56500 10.57700 1.000 96.49660 29 GLY C C 1
ATOM 1378 O O . GLY B 1 34 ? 37.99400 23.68500 11.37400 1.000 93.49240 29 GLY C O 1
ATOM 1379 N N . GLN B 1 35 ? 36.75900 25.50700 10.85000 1.000 94.60673 30 GLN C N 1
ATOM 1380 C CA . GLN B 1 35 ? 36.23200 25.67800 12.19500 1.000 90.50854 30 GLN C CA 1
ATOM 1381 C C . GLN B 1 35 ? 34.79300 25.15700 12.27400 1.000 84.43498 30 GLN C C 1
ATOM 1382 O O . GLN B 1 35 ? 33.91900 25.60000 11.53400 1.000 80.75528 30 GLN C O 1
ATOM 1388 N N . PRO B 1 36 ? 34.49800 24.21600 13.19800 1.000 80.95607 31 PRO C N 1
ATOM 1389 C CA . PRO B 1 36 ? 33.14800 23.66600 13.32800 1.000 79.04106 31 PRO C CA 1
ATOM 1390 C C . PRO B 1 36 ? 32.17500 24.68500 13.92100 1.000 75.53672 31 PRO C C 1
ATOM 1391 O O . PRO B 1 36 ? 32.53000 25.39100 14.86000 1.000 73.66128 31 PRO C O 1
ATOM 1395 N N . VAL B 1 37 ? 30.95900 24.75500 13.36000 1.000 74.51914 32 VAL C N 1
ATOM 1396 C CA . VAL B 1 37 ? 29.91700 25.65200 13.84000 1.000 67.52338 32 VAL C CA 1
ATOM 1397 C C . VAL B 1 37 ? 28.65900 24.85500 14.21300 1.000 69.92987 32 VAL C C 1
ATOM 1398 O O . VAL B 1 37 ? 28.26900 23.94400 13.49400 1.000 71.19924 32 VAL C O 1
ATOM 1402 N N . VAL B 1 38 ? 28.04700 25.20100 15.35500 1.000 59.83927 33 VAL C N 1
ATOM 1403 C CA . VAL B 1 38 ? 26.73300 24.73600 15.78400 1.000 54.00973 33 VAL C CA 1
ATOM 1404 C C . VAL B 1 38 ? 25.81900 25.94100 15.98700 1.000 55.02714 33 VAL C C 1
ATOM 1405 O O . VAL B 1 38 ? 26.30100 27.02700 16.26200 1.000 65.69761 33 VAL C O 1
ATOM 1409 N N . THR B 1 39 ? 24.50400 25.75700 15.81600 1.000 50.42027 34 THR C N 1
ATOM 1410 C CA . THR B 1 39 ? 23.52300 26.80900 16.01100 1.000 55.21060 34 THR C CA 1
ATOM 1411 C C . THR B 1 39 ? 22.42200 26.30600 16.94100 1.000 60.20001 34 THR C C 1
ATOM 1412 O O . THR B 1 39 ? 22.16900 25.10500 17.04600 1.000 58.20820 34 THR C O 1
ATOM 1416 N N . THR B 1 40 ? 21.75000 27.26200 17.58800 1.000 56.98461 35 THR C N 1
ATOM 1417 C CA . THR B 1 40 ? 20.59400 27.01600 18.42800 1.000 59.99127 35 THR C CA 1
ATOM 1418 C C . THR B 1 40 ? 19.75100 28.28500 18.42800 1.000 54.90983 35 THR C C 1
ATOM 1419 O O . THR B 1 40 ? 20.28200 29.38600 18.30600 1.000 63.73698 35 THR C O 1
ATOM 1423 N N . SER B 1 41 ? 18.43700 28.11500 18.54600 1.000 66.57892 36 SER C N 1
ATOM 1424 C CA . SER B 1 41 ? 17.53500 29.24200 18.68300 1.000 69.95763 36 SER C CA 1
ATOM 1425 C C . SER B 1 41 ? 16.97000 29.21500 20.09700 1.000 70.55227 36 SER C C 1
ATOM 1426 O O . SER B 1 41 ? 16.50400 28.17600 20.53700 1.000 74.91421 36 SER C O 1
ATOM 1429 N N . VAL B 1 42 ? 17.05300 30.34100 20.81300 1.000 70.90265 37 VAL C N 1
ATOM 1430 C CA . VAL B 1 42 ? 16.50400 30.41700 22.16000 1.000 75.92416 37 VAL C CA 1
ATOM 1431 C C . VAL B 1 42 ? 15.44800 31.52000 22.22600 1.000 81.12771 37 VAL C C 1
ATOM 1432 O O . VAL B 1 42 ? 15.54700 32.53600 21.54600 1.000 86.05639 37 VAL C O 1
ATOM 1436 N N . THR B 1 43 ? 14.44800 31.31600 23.08700 1.000 81.91079 38 THR C N 1
ATOM 1437 C CA . THR B 1 43 ? 13.32800 32.23400 23.21500 1.000 84.39888 38 THR C CA 1
ATOM 1438 C C . THR B 1 43 ? 13.21800 32.71000 24.65900 1.000 84.64627 38 THR C C 1
ATOM 1439 O O . THR B 1 43 ? 12.46000 33.62700 24.94900 1.000 92.94781 38 THR C O 1
ATOM 1443 N N . SER B 1 44 ? 13.97500 32.07900 25.55700 1.000 80.39668 39 SER C N 1
ATOM 1444 C CA . SER B 1 44 ? 13.93300 32.42400 26.96800 1.000 84.95129 39 SER C CA 1
ATOM 1445 C C . SER B 1 44 ? 15.32600 32.28300 27.57900 1.000 88.81774 39 SER C C 1
ATOM 1446 O O . SER B 1 44 ? 16.19900 31.60500 27.03300 1.000 86.03041 39 SER C O 1
ATOM 1449 N N . GLU B 1 45 ? 15.50800 32.89500 28.74900 1.000 84.54243 40 GLU C N 1
ATOM 1450 C CA . GLU B 1 45 ? 16.78700 32.87100 29.43200 1.000 86.41967 40 GLU C CA 1
ATOM 1451 C C . GLU B 1 45 ? 17.08800 31.47200 29.96700 1.000 86.57840 40 GLU C C 1
ATOM 1452 O O . GLU B 1 45 ? 18.25400 31.09700 30.06500 1.000 87.01263 40 GLU C O 1
ATOM 1458 N N . ASP B 1 46 ? 16.04000 30.71000 30.31000 1.000 85.43304 41 ASP C N 1
ATOM 1459 C CA . ASP B 1 46 ? 16.24300 29.38100 30.87200 1.000 85.53227 41 ASP C CA 1
ATOM 1460 C C . ASP B 1 46 ? 16.64400 28.39600 29.78000 1.000 81.25538 41 ASP C C 1
ATOM 1461 O O . ASP B 1 46 ? 17.54900 27.58900 29.99200 1.000 81.17992 41 ASP C O 1
ATOM 1466 N N . GLU B 1 47 ? 15.99300 28.50300 28.61300 1.000 85.72364 42 GLU C N 1
ATOM 1467 C CA . GLU B 1 47 ? 16.38000 27.73800 27.43500 1.000 81.27985 42 GLU C CA 1
ATOM 1468 C C . GLU B 1 47 ? 17.87400 27.91300 27.19100 1.000 72.73658 42 GLU C C 1
ATOM 1469 O O . GLU B 1 47 ? 18.59100 26.93400 26.97100 1.000 73.70182 42 GLU C O 1
ATOM 1475 N N . ALA B 1 48 ? 18.32700 29.17100 27.26500 1.000 78.46544 43 ALA C N 1
ATOM 1476 C CA . ALA B 1 48 ? 19.72400 29.50600 27.04000 1.000 73.33796 43 ALA C CA 1
ATOM 1477 C C . ALA B 1 48 ? 20.60200 28.83400 28.09100 1.000 68.99942 43 ALA C C 1
ATOM 1478 O O . ALA B 1 48 ? 21.63900 28.26900 27.74600 1.000 69.66339 43 ALA C O 1
ATOM 1480 N N . LYS B 1 49 ? 20.16700 28.88300 29.35600 1.000 71.01148 44 LYS C N 1
ATOM 1481 C CA . LYS B 1 49 ? 20.90800 28.26500 30.44300 1.000 74.23156 44 LYS C CA 1
ATOM 1482 C C . LYS B 1 49 ? 21.08500 26.78000 30.14800 1.000 68.30684 44 LYS C C 1
ATOM 1483 O O 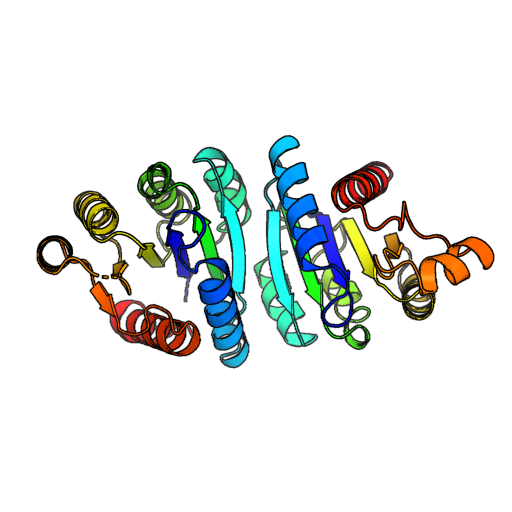. LYS B 1 49 ? 22.19900 26.26700 30.22700 1.000 65.64768 44 LYS C O 1
ATOM 1489 N N . LYS B 1 50 ? 19.97400 26.12100 29.78200 1.000 74.91219 45 LYS C N 1
ATOM 1490 C CA . LYS B 1 50 ? 19.94500 24.68100 29.57600 1.000 77.16771 45 LYS C CA 1
ATOM 1491 C C . LYS B 1 50 ? 20.93900 24.28500 28.49200 1.000 67.55933 45 LYS C C 1
ATOM 1492 O O . LYS B 1 50 ? 21.76100 23.38800 28.70500 1.000 63.80880 45 LYS C O 1
ATOM 1498 N N . VAL B 1 51 ? 20.86700 24.97600 27.34400 1.000 72.05595 46 VAL C N 1
ATOM 1499 C CA . VAL B 1 51 ? 21.68000 24.58700 26.20400 1.000 65.32020 46 VAL C CA 1
ATOM 1500 C C . VAL B 1 51 ? 23.13600 24.97700 26.45700 1.000 66.34736 46 VAL C C 1
ATOM 1501 O O . VAL B 1 51 ? 24.04300 24.20900 26.13600 1.000 55.54402 46 VAL C O 1
ATOM 1505 N N . LEU B 1 52 ? 23.34700 26.12500 27.11300 1.000 70.06764 47 LEU C N 1
ATOM 1506 C CA . LEU B 1 52 ? 24.69700 26.62300 27.33100 1.000 73.46670 47 LEU C CA 1
ATOM 1507 C C . LEU B 1 52 ? 25.41400 25.79900 28.39600 1.000 69.48028 47 LEU C C 1
ATOM 1508 O O . LEU B 1 52 ? 26.59300 25.51900 28.23800 1.000 69.86736 47 LEU C O 1
ATOM 1513 N N . GLU B 1 53 ? 24.68500 25.37200 29.43700 1.000 75.67554 48 GLU C N 1
ATOM 1514 C CA . GLU B 1 53 ? 25.22500 24.50000 30.47500 1.000 77.50750 48 GLU C CA 1
ATOM 1515 C C . GLU B 1 53 ? 25.69700 23.17300 29.88400 1.000 78.85211 48 GLU C C 1
ATOM 1516 O O . GLU B 1 53 ? 26.65000 22.56600 30.37000 1.000 88.77934 48 GLU C O 1
ATOM 1522 N N . GLU B 1 54 ? 24.98200 22.69300 28.86500 1.000 74.35924 49 GLU C N 1
ATOM 1523 C CA . GLU B 1 54 ? 25.34300 21.42600 28.24700 1.000 79.27187 49 GLU C CA 1
ATOM 1524 C C . GLU B 1 54 ? 26.48000 21.64700 27.25300 1.000 78.15696 49 GLU C C 1
ATOM 1525 O O . GLU B 1 54 ? 27.42200 20.86500 27.19900 1.000 81.30618 49 GLU C O 1
ATOM 1531 N N . LEU B 1 55 ? 26.38400 22.73600 26.48200 1.000 82.60121 50 LEU C N 1
ATOM 1532 C CA . LEU B 1 55 ? 27.23100 22.96000 25.32100 1.000 66.40085 50 LEU C CA 1
ATOM 1533 C C . LEU B 1 55 ? 28.57500 23.56000 25.73900 1.000 72.74287 50 LEU C C 1
ATOM 1534 O O . LEU B 1 55 ? 29.63100 23.01100 25.43400 1.000 77.43829 50 LEU C O 1
ATOM 1539 N N . LEU B 1 56 ? 28.52200 24.69300 26.45400 1.000 79.66238 51 LEU C N 1
ATOM 1540 C CA . LEU B 1 56 ? 29.72000 25.39900 26.87800 1.000 82.16570 51 LEU C CA 1
ATOM 1541 C C . LEU B 1 56 ? 30.28400 24.77500 28.15400 1.000 93.10265 51 LEU C C 1
ATOM 1542 O O . LEU B 1 56 ? 30.77000 25.48100 29.03800 1.000 93.23710 51 LEU C O 1
ATOM 1547 N N . LYS B 1 57 ? 30.22400 23.43600 28.22900 1.000 95.78290 52 LYS C N 1
ATOM 1548 C CA . LYS B 1 57 ? 30.64500 22.69500 29.40600 1.000 103.74218 52 LYS C CA 1
ATOM 1549 C C . LYS B 1 57 ? 32.15600 22.82600 29.57800 1.000 106.72503 52 LYS C C 1
ATOM 1550 O O . LYS B 1 57 ? 32.62700 23.24100 30.63300 1.000 108.53319 52 LYS C O 1
ATOM 1556 N N . LYS B 1 58 ? 32.90800 22.51900 28.51300 1.000 103.97901 53 LYS C N 1
ATOM 1557 C CA . LYS B 1 58 ? 34.35500 22.42000 28.59800 1.000 102.67181 53 LYS C CA 1
ATOM 1558 C C . LYS B 1 58 ? 35.02100 23.36800 27.60600 1.000 102.28004 53 LYS C C 1
ATOM 1559 O O . LYS B 1 58 ? 35.97400 22.96300 26.94200 1.000 100.20718 53 LYS C O 1
ATOM 1565 N N . ASP B 1 59 ? 34.51800 24.61300 27.51600 1.000 97.83850 54 ASP C N 1
ATOM 1566 C CA . ASP B 1 59 ? 35.03200 25.61400 26.59100 1.000 93.57348 54 ASP C CA 1
ATOM 1567 C C . ASP B 1 59 ? 35.27100 24.94700 25.23200 1.000 86.49364 54 ASP C C 1
ATOM 1568 O O . ASP B 1 59 ? 36.37900 24.96600 24.69500 1.000 88.61919 54 ASP C O 1
ATOM 1573 N N . PRO B 1 60 ? 34.24400 24.32400 24.61600 1.000 85.66009 55 PRO C N 1
ATOM 1574 C CA . PRO B 1 60 ? 34.45900 23.55600 23.39200 1.000 87.21510 55 PRO C CA 1
ATOM 1575 C C . PRO B 1 60 ? 35.04200 24.47400 22.32200 1.000 79.81539 55 PRO C C 1
ATOM 1576 O O . PRO B 1 60 ? 34.56400 25.59200 22.13200 1.000 73.46003 55 PRO C O 1
ATOM 1580 N N . ASN B 1 61 ? 36.09600 23.99100 21.65300 1.000 82.34482 56 ASN C N 1
ATOM 1581 C CA . ASN B 1 61 ? 36.78100 24.78100 20.64100 1.000 87.98065 56 ASN C CA 1
ATOM 1582 C C . ASN B 1 61 ? 35.92100 24.84200 19.38000 1.000 83.38049 56 ASN C C 1
ATOM 1583 O O . ASN B 1 61 ? 36.21100 24.16700 18.39100 1.000 85.09919 56 ASN C O 1
ATOM 1588 N N . ALA B 1 62 ? 34.85500 25.65300 19.43900 1.000 79.49714 57 ALA C N 1
ATOM 1589 C CA . ALA B 1 62 ? 33.88100 25.71100 18.36200 1.000 76.29258 57 ALA C CA 1
ATOM 1590 C C . ALA B 1 62 ? 33.16600 27.05900 18.36300 1.000 76.20339 57 ALA C C 1
ATOM 1591 O O . ALA B 1 62 ? 33.12700 27.74300 19.38400 1.000 73.71460 57 ALA C O 1
ATOM 1593 N N . ILE B 1 63 ? 32.58600 27.40200 17.20700 1.000 71.20096 58 ILE C N 1
ATOM 1594 C CA . ILE B 1 63 ? 31.75000 28.57700 17.04300 1.000 67.60576 58 ILE C CA 1
ATOM 1595 C C . ILE B 1 63 ? 30.30400 28.18500 17.31400 1.000 67.01341 58 ILE C C 1
ATOM 1596 O O . ILE B 1 63 ? 29.77500 27.27500 16.69200 1.000 70.78780 58 ILE C O 1
ATOM 1601 N N . VAL B 1 64 ? 29.68700 28.87100 18.27100 1.000 63.35591 59 VAL C N 1
ATOM 1602 C CA . VAL B 1 64 ? 28.30200 28.64800 18.65300 1.000 57.43553 59 VAL C CA 1
ATOM 1603 C C . VAL B 1 64 ? 27.51100 29.87700 18.23000 1.000 59.17169 59 VAL C C 1
ATOM 1604 O O . VAL B 1 64 ? 27.78700 30.97500 18.70000 1.000 65.73955 59 VAL C O 1
ATOM 1608 N N . VAL B 1 65 ? 26.53400 29.67900 17.34100 1.000 58.50797 60 VAL C N 1
ATOM 1609 C CA . VAL B 1 65 ? 25.63400 30.74600 16.94100 1.000 56.92004 60 VAL C CA 1
ATOM 1610 C C . VAL B 1 65 ? 24.32400 30.56600 17.70000 1.000 62.10484 60 VAL C C 1
ATOM 1611 O O . VAL B 1 65 ? 23.78000 29.45100 17.76700 1.000 62.85977 60 VAL C O 1
ATOM 1615 N N . ILE B 1 66 ? 23.85900 31.66800 18.30800 1.000 55.61528 61 ILE C N 1
ATOM 1616 C CA . ILE B 1 66 ? 22.60700 31.64100 19.04100 1.000 58.13140 61 ILE C CA 1
ATOM 1617 C C . ILE B 1 66 ? 21.67000 32.67600 18.43600 1.000 62.69724 61 ILE C C 1
ATOM 1618 O O . ILE B 1 66 ? 21.95600 33.87100 18.46700 1.000 69.11665 61 ILE C O 1
ATOM 1623 N N . GLU B 1 67 ? 20.54700 32.18900 17.90400 1.000 62.47476 62 GLU C N 1
ATOM 1624 C CA . GLU B 1 67 ? 19.55700 33.01400 17.23500 1.000 71.11930 62 GLU C CA 1
ATOM 1625 C C . GLU B 1 67 ? 18.53200 33.48500 18.26200 1.000 67.69168 62 GLU C C 1
ATOM 1626 O O . GLU B 1 67 ? 18.02900 32.68300 19.03900 1.000 66.50369 62 GLU C O 1
ATOM 1632 N N . ILE B 1 68 ? 18.25300 34.79700 18.26700 1.000 75.66229 63 ILE C N 1
ATOM 1633 C CA . ILE B 1 68 ? 17.32400 35.41400 19.20800 1.000 70.95115 63 ILE C CA 1
ATOM 1634 C C . ILE B 1 68 ? 16.37600 36.34100 18.44900 1.000 80.45745 63 ILE C C 1
ATOM 1635 O O . ILE B 1 68 ? 16.81800 37.33200 17.86500 1.000 81.19519 63 ILE C O 1
ATOM 1640 N N . LYS B 1 69 ? 15.07200 36.02100 18.48600 1.000 86.37719 64 LYS C N 1
ATOM 1641 C CA . LYS B 1 69 ? 14.03800 36.80900 17.82700 1.000 92.52698 64 LYS C CA 1
ATOM 1642 C C . LYS B 1 69 ? 13.64100 38.00200 18.69300 1.000 90.37414 64 LYS C C 1
ATOM 1643 O O . LYS B 1 69 ? 13.25600 39.04300 18.16700 1.000 96.41695 64 LYS C O 1
ATOM 1649 N N . ASN B 1 70 ? 13.71500 37.82200 20.01700 1.000 87.52965 65 ASN C N 1
ATOM 1650 C CA . ASN B 1 70 ? 13.24100 38.81300 20.97000 1.000 93.35166 65 ASN C CA 1
ATOM 1651 C C . ASN B 1 70 ? 14.42900 39.55100 21.59300 1.000 94.54605 65 ASN C C 1
ATOM 1652 O O . ASN B 1 70 ? 15.04900 39.05700 22.53800 1.000 89.80394 65 ASN C O 1
ATOM 1657 N N . PRO B 1 71 ? 14.76900 40.77000 21.10000 1.000 96.46701 66 PRO C N 1
ATOM 1658 C CA . PRO B 1 71 ? 15.90100 41.53600 21.63000 1.000 94.31343 66 PRO C CA 1
ATOM 1659 C C . PRO B 1 71 ? 15.91600 41.74900 23.14100 1.000 86.71153 66 PRO C C 1
ATOM 1660 O O . PRO B 1 71 ? 16.97400 41.94700 23.71500 1.000 92.40253 66 PRO C O 1
ATOM 1664 N N . ARG B 1 72 ? 14.75500 41.66800 23.79100 1.000 87.08096 67 ARG C N 1
ATOM 1665 C CA . ARG B 1 72 ? 14.67200 41.94700 25.21700 1.000 87.49777 67 ARG C CA 1
ATOM 1666 C C . ARG B 1 72 ? 15.47100 40.93700 26.03600 1.000 82.56479 67 ARG C C 1
ATOM 1667 O O . ARG B 1 72 ? 15.86100 41.25000 27.16000 1.000 82.81385 67 ARG C O 1
ATOM 1675 N N . ILE B 1 73 ? 15.70000 39.72800 25.49000 1.000 80.63250 68 ILE C N 1
ATOM 1676 C CA . ILE B 1 73 ? 16.34900 38.68700 26.28100 1.000 76.04375 68 ILE C CA 1
ATOM 1677 C C . ILE B 1 73 ? 17.86200 38.66800 26.03700 1.000 70.78574 68 ILE C C 1
ATOM 1678 O O . ILE B 1 73 ? 18.58300 37.94600 26.71800 1.000 69.99671 68 ILE C O 1
ATOM 1683 N N . ALA B 1 74 ? 18.34200 39.47200 25.08000 1.000 65.92698 69 ALA C N 1
ATOM 1684 C CA . ALA B 1 74 ? 19.71500 39.38300 24.60600 1.000 72.30335 69 ALA C CA 1
ATOM 1685 C C . ALA B 1 74 ? 20.69900 39.58800 25.75500 1.000 72.67671 69 ALA C C 1
ATOM 1686 O O . ALA B 1 74 ? 21.66500 38.83300 25.88500 1.000 66.24482 69 ALA C O 1
ATOM 1688 N N . GLU B 1 75 ? 20.42800 40.59600 26.60000 1.000 67.53616 70 GLU C N 1
ATOM 1689 C CA . GLU B 1 75 ? 21.31100 40.97600 27.69300 1.000 67.99810 70 GLU C CA 1
ATOM 1690 C C . GLU B 1 75 ? 21.53500 39.78800 28.63400 1.000 67.80100 70 GLU C C 1
ATOM 1691 O O . GLU B 1 75 ? 22.68500 39.43000 28.92800 1.000 68.90536 70 GLU C O 1
ATOM 1697 N N A ARG B 1 76 ? 20.42900 39.16900 29.07300 0.501 67.68795 71 ARG C N 1
ATOM 1698 N N B ARG B 1 76 ? 20.43000 39.18700 29.10000 0.499 66.95993 71 ARG C N 1
ATOM 1699 C CA A ARG B 1 76 ? 20.50500 38.09100 30.04400 0.501 71.03236 71 ARG C CA 1
ATOM 1700 C CA B ARG B 1 76 ? 20.48900 38.09100 30.05600 0.499 71.14374 71 ARG C CA 1
ATOM 1701 C C A ARG B 1 76 ? 21.14800 36.85100 29.42900 0.501 70.31900 71 ARG C C 1
ATOM 1702 C C B ARG B 1 76 ? 21.18300 36.88300 29.42300 0.499 71.02403 71 ARG C C 1
ATOM 1703 O O A ARG B 1 76 ? 21.84100 36.10700 30.12000 0.501 68.81209 71 ARG C O 1
ATOM 1704 O O B ARG B 1 76 ? 21.98600 36.22100 30.08300 0.499 68.66301 71 ARG C O 1
ATOM 1719 N N . VAL B 1 77 ? 20.88800 36.62300 28.13700 1.000 65.11516 72 VAL C N 1
ATOM 1720 C CA . VAL B 1 77 ? 21.50500 35.51500 27.41800 1.000 69.27147 72 VAL C CA 1
ATOM 1721 C C . VAL B 1 77 ? 23.01100 35.76600 27.30800 1.000 62.90547 72 VAL C C 1
ATOM 1722 O O . VAL B 1 77 ? 23.80400 34.85700 27.53900 1.000 63.02963 72 VAL C O 1
ATOM 1726 N N . ALA B 1 78 ? 23.39200 37.00400 26.95900 1.000 56.38781 73 ALA C N 1
ATOM 1727 C CA . ALA B 1 78 ? 24.80200 37.36500 26.88500 1.000 64.37393 73 ALA C CA 1
ATOM 1728 C C . ALA B 1 78 ? 25.47200 37.13000 28.23700 1.000 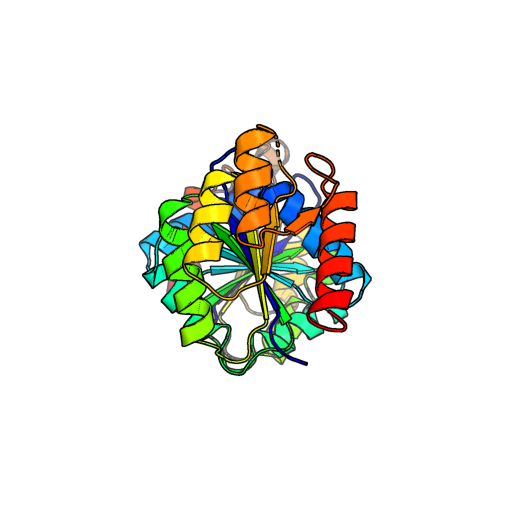56.67626 73 ALA C C 1
ATOM 1729 O O . ALA B 1 78 ? 26.52000 36.50700 28.30000 1.000 67.10727 73 ALA C O 1
ATOM 1731 N N . LYS B 1 79 ? 24.83600 37.57500 29.32700 1.000 66.21119 74 LYS C N 1
ATOM 1732 C CA . LYS B 1 79 ? 25.39500 37.36300 30.65500 1.000 63.85879 74 LYS C CA 1
ATOM 1733 C C . LYS B 1 79 ? 25.46100 35.87500 30.98400 1.000 62.07737 74 LYS C C 1
ATOM 1734 O O . LYS B 1 79 ? 26.42000 35.42800 31.59900 1.000 62.18641 74 LYS C O 1
ATOM 1740 N N . ARG B 1 80 ? 24.45200 35.10400 30.55900 1.000 65.03168 75 ARG C N 1
ATOM 1741 C CA . ARG B 1 80 ? 24.43900 33.67400 30.82000 1.000 60.85316 75 ARG C CA 1
ATOM 1742 C C . ARG B 1 80 ? 25.62400 33.01300 30.11400 1.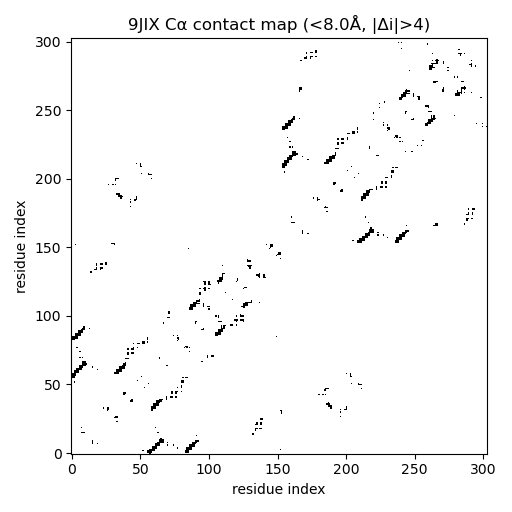000 58.42924 75 ARG C C 1
ATOM 1743 O O . ARG B 1 80 ? 26.25800 32.11200 30.67600 1.000 57.04129 75 ARG C O 1
ATOM 1751 N N . VAL B 1 81 ? 25.93500 33.46900 28.88900 1.000 59.92401 76 VAL C N 1
ATOM 1752 C CA . VAL B 1 81 ? 27.06900 32.91800 28.15300 1.000 57.02521 76 VAL C CA 1
ATOM 1753 C C . VAL B 1 81 ? 28.34000 33.10900 28.97600 1.000 65.10657 76 VAL C C 1
ATOM 1754 O O . VAL B 1 81 ? 29.17900 32.20700 29.06600 1.000 56.91791 76 VAL C O 1
ATOM 1758 N N . LEU B 1 82 ? 28.48900 34.31700 29.54500 1.000 60.51547 77 LEU C N 1
ATOM 1759 C CA . LEU B 1 82 ? 29.72700 34.64200 30.23900 1.000 62.48431 77 LEU C CA 1
ATOM 1760 C C . LEU B 1 82 ? 29.77700 33.91600 31.57400 1.000 53.26668 77 LEU C C 1
ATOM 1761 O O . LEU B 1 82 ? 30.84700 33.53200 32.01200 1.000 58.48867 77 LEU C O 1
ATOM 1766 N N . GLU B 1 83 ? 28.60500 33.70500 32.17900 1.000 56.60244 78 GLU C N 1
ATOM 1767 C CA . GLU B 1 83 ? 28.45700 32.93100 33.40600 1.000 60.09146 78 GLU C CA 1
ATOM 1768 C C . GLU B 1 83 ? 28.89900 31.48900 33.16400 1.000 66.47878 78 GLU C C 1
ATOM 1769 O O . GLU B 1 83 ? 29.60300 30.91300 33.99400 1.000 67.57012 78 GLU C O 1
ATOM 1775 N N . GLU B 1 84 ? 28.49200 30.91000 32.01500 1.000 63.87067 79 GLU C N 1
ATOM 1776 C CA . GLU B 1 84 ? 28.78200 29.51400 31.72900 1.000 56.45989 79 GLU C CA 1
ATOM 1777 C C . GLU B 1 84 ? 30.22600 29.35500 31.25400 1.000 56.94540 79 GLU C C 1
ATOM 1778 O O . GLU B 1 84 ? 30.86700 28.36300 31.56500 1.000 58.13274 79 GLU C O 1
ATOM 1784 N N . ASP B 1 85 ? 30.72100 30.31200 30.46100 1.000 55.30827 80 ASP C N 1
ATOM 1785 C CA . ASP B 1 85 ? 32.08400 30.23000 29.96400 1.000 57.12834 80 ASP C CA 1
ATOM 1786 C C . ASP B 1 85 ? 32.73400 31.60900 30.04200 1.000 61.68237 80 ASP C C 1
ATOM 1787 O O . ASP B 1 85 ? 32.67900 32.38800 29.09100 1.000 60.50714 80 ASP C O 1
ATOM 1792 N N . PRO B 1 86 ? 33.37700 31.94300 31.18400 1.000 60.69788 81 PRO C N 1
ATOM 1793 C CA . PRO B 1 86 ? 33.95400 33.27100 31.40200 1.000 60.95713 81 PRO C CA 1
ATOM 1794 C C . PRO B 1 86 ? 35.08100 33.63500 30.44600 1.000 55.53304 81 PRO C C 1
ATOM 1795 O O . PRO B 1 86 ? 35.42500 34.81200 30.34800 1.000 47.42219 81 PRO C O 1
ATOM 1799 N N . THR B 1 87 ? 35.62700 32.64500 29.72400 1.000 51.53781 82 THR C N 1
ATOM 1800 C CA . THR B 1 87 ? 36.69300 32.94800 28.77200 1.000 60.52155 82 THR C CA 1
ATOM 1801 C C . THR B 1 87 ? 36.19500 32.95900 27.32200 1.000 64.01414 82 THR C C 1
ATOM 1802 O O . THR B 1 87 ? 36.99200 33.14000 26.41000 1.000 58.86612 82 THR C O 1
ATOM 1806 N N . ALA B 1 88 ? 34.88100 32.83200 27.10600 1.000 64.14528 83 ALA C N 1
ATOM 1807 C CA . ALA B 1 88 ? 34.36300 32.76300 25.74700 1.000 63.22024 83 ALA C CA 1
ATOM 1808 C C . ALA B 1 88 ? 34.56800 34.08400 25.00800 1.000 59.78493 83 ALA C C 1
ATOM 1809 O O . ALA B 1 88 ? 34.49900 35.15800 25.59400 1.000 56.81894 83 ALA C O 1
ATOM 1811 N N . VAL B 1 89 ? 34.81900 34.00100 23.70000 1.000 64.53689 84 VAL C N 1
ATOM 1812 C CA . VAL B 1 89 ? 34.70000 35.18400 22.85900 1.000 58.37036 84 VAL C CA 1
ATOM 1813 C C . VAL B 1 89 ? 33.21900 35.41000 22.57400 1.000 56.77219 84 VAL C C 1
ATOM 1814 O O . VAL B 1 89 ? 32.55900 34.49300 22.12800 1.000 68.01409 84 VAL C O 1
ATOM 1818 N N . LEU B 1 90 ? 32.69700 36.61200 22.82900 1.000 54.93760 85 LEU C N 1
ATOM 1819 C CA . LEU B 1 90 ? 31.27900 36.85000 22.65300 1.000 66.35563 85 LEU C CA 1
ATOM 1820 C C . LEU B 1 90 ? 31.07000 38.04300 21.72500 1.000 68.48750 85 LEU C C 1
ATOM 1821 O O . LEU B 1 90 ? 31.53200 39.14300 22.00300 1.000 65.39770 85 LEU C O 1
ATOM 1826 N N . VAL B 1 91 ? 30.34000 37.80900 20.63500 1.000 57.53353 86 VAL C N 1
ATOM 1827 C CA . VAL B 1 91 ? 29.96800 38.84900 19.69700 1.000 51.86347 86 VAL C CA 1
ATOM 1828 C C . VAL B 1 91 ? 28.44800 38.88600 19.63600 1.000 64.98610 86 VAL C C 1
ATOM 1829 O O . VAL B 1 91 ? 27.80800 37.85700 19.45600 1.000 67.79576 86 VAL C O 1
ATOM 1833 N N . VAL B 1 92 ? 27.88400 40.07400 19.81200 1.000 66.23013 87 VAL C N 1
ATOM 1834 C CA . VAL B 1 92 ? 26.41200 40.23200 19.74700 1.000 68.37102 87 VAL C CA 1
ATOM 1835 C C . VAL B 1 92 ? 26.07000 41.07700 18.53000 1.000 77.04245 87 VAL C C 1
ATOM 1836 O O . VAL B 1 92 ? 26.44100 42.24600 18.52100 1.000 76.31005 87 VAL C O 1
ATOM 1840 N N . VAL B 1 93 ? 25.44900 40.47500 17.52000 1.000 72.10407 88 VAL C N 1
ATOM 1841 C CA . VAL B 1 93 ? 24.98600 41.19300 16.34100 1.000 65.87302 88 VAL C CA 1
ATOM 1842 C C . VAL B 1 93 ? 23.51600 41.52200 16.53600 1.000 63.63461 88 VAL C C 1
ATOM 1843 O O . VAL B 1 93 ? 22.71100 40.61500 16.67300 1.000 79.56515 88 VAL C O 1
ATOM 1847 N N . VAL B 1 94 ? 23.18800 42.81600 16.59700 1.000 74.25483 89 VAL C N 1
ATOM 1848 C CA . VAL B 1 94 ? 21.82300 43.26200 16.83000 1.000 80.87989 89 VAL C CA 1
ATOM 1849 C C . VAL B 1 94 ? 21.38800 44.12000 15.63800 1.000 96.79374 89 VAL C C 1
ATOM 1850 O O . VAL B 1 94 ? 22.18600 44.37700 14.73500 1.000 102.15213 89 VAL C O 1
ATOM 1854 N N . SER B 1 95 ? 20.10500 44.50200 15.59100 1.000 98.34345 90 SER C N 1
ATOM 1855 C CA . SER B 1 95 ? 19.62700 45.31100 14.47700 1.000 108.24381 90 SER C CA 1
ATOM 1856 C C . SER B 1 95 ? 19.32600 46.74600 14.90800 1.000 116.86349 90 SER C C 1
ATOM 1857 O O . SER B 1 95 ? 19.38000 47.64600 14.07800 1.000 124.11707 90 SER C O 1
ATOM 1860 N N . SER 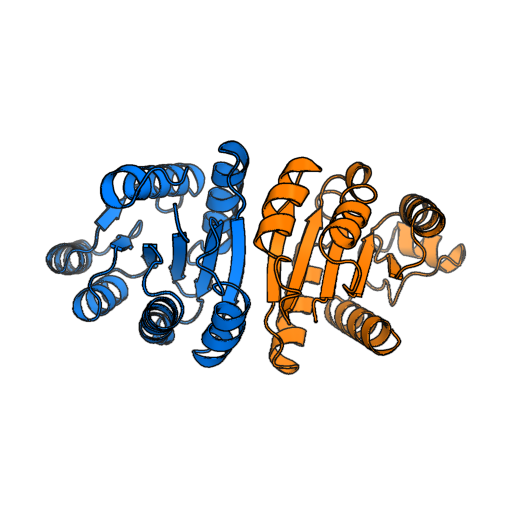B 1 96 ? 19.03500 46.97300 16.19500 1.000 112.42361 91 SER C N 1
ATOM 1861 C CA . SER B 1 96 ? 18.72600 48.32300 16.64600 1.000 116.06836 91 SER C CA 1
ATOM 1862 C C . SER B 1 96 ? 19.95800 48.97500 17.26800 1.000 118.61652 91 SER C C 1
ATOM 1863 O O . SER B 1 96 ? 20.59500 48.39700 18.14500 1.000 117.07091 91 SER C O 1
ATOM 1866 N N . PRO B 1 97 ? 20.34300 50.19800 16.82700 1.000 120.00767 92 PRO C N 1
ATOM 1867 C CA . PRO B 1 97 ? 21.41300 50.94900 17.48600 1.000 121.01865 92 PRO C CA 1
ATOM 1868 C C . PRO B 1 97 ? 21.10900 51.28000 18.94800 1.000 119.13344 92 PRO C C 1
ATOM 1869 O O . PRO B 1 97 ? 22.02600 51.40500 19.75300 1.000 116.61592 92 PRO C O 1
ATOM 1873 N N . GLU B 1 98 ? 19.69200 51.38900 19.16100 1.000 122.30873 93 GLU C N 1
ATOM 1874 C CA . GLU B 1 98 ? 19.20200 51.65000 20.54100 1.000 118.71206 93 GLU C CA 1
ATOM 1875 C C . GLU B 1 98 ? 19.61500 50.47100 21.43000 1.000 112.01111 93 GLU C C 1
ATOM 1876 O O . GLU B 1 98 ? 20.31700 50.71400 22.42900 1.000 108.75345 93 GLU C O 1
ATOM 1882 N N . VAL B 1 99 ? 19.32400 49.29000 21.08500 1.000 111.67406 94 VAL C N 1
ATOM 1883 C CA . VAL B 1 99 ? 19.61900 48.08800 21.84700 1.000 107.14462 94 VAL C CA 1
ATOM 1884 C C . VAL B 1 99 ? 21.13500 47.96000 21.98400 1.000 100.04220 94 VAL C C 1
ATOM 1885 O O . VAL B 1 99 ? 21.63100 47.69600 23.07200 1.000 95.38808 94 VAL C O 1
ATOM 1889 N N . ALA B 1 100 ? 21.86000 48.18000 20.88100 1.000 95.22579 95 ALA C N 1
ATOM 1890 C CA . ALA B 1 100 ? 23.30800 48.03900 20.88100 1.000 97.13865 95 ALA C CA 1
ATOM 1891 C C . ALA B 1 100 ? 23.94900 48.91100 21.96500 1.000 100.54285 95 ALA C C 1
ATOM 1892 O O . ALA B 1 100 ? 24.85300 48.46200 22.67200 1.000 94.64744 95 ALA C O 1
ATOM 1894 N N . ARG B 1 101 ? 23.46900 50.15400 22.09400 1.000 103.73996 96 ARG C N 1
ATOM 1895 C CA . ARG B 1 101 ? 23.99700 51.08400 23.08000 1.000 98.60453 96 ARG C CA 1
ATOM 1896 C C . ARG B 1 101 ? 23.76500 50.51400 24.47900 1.000 96.30357 96 ARG C C 1
ATOM 1897 O O . ARG B 1 101 ? 24.66200 50.52900 25.32700 1.000 93.41711 96 ARG C O 1
ATOM 1905 N N . GLU B 1 102 ? 22.55500 49.98800 24.69800 1.000 95.35216 97 GLU C N 1
ATOM 1906 C CA . GLU B 1 102 ? 22.17600 49.48400 26.00700 1.000 94.16003 97 GLU C CA 1
ATOM 1907 C C . GLU B 1 102 ? 23.04800 48.28000 26.37400 1.000 89.16208 97 GLU C C 1
ATOM 1908 O O . GLU B 1 102 ? 23.49200 48.16100 27.51500 1.000 89.51591 97 GLU C O 1
ATOM 1914 N N . LEU B 1 103 ? 23.31700 47.40800 25.39400 1.000 86.63839 98 LEU C N 1
ATOM 1915 C CA . LEU B 1 103 ? 24.11600 46.21400 25.63200 1.000 89.28925 98 LEU C CA 1
ATOM 1916 C C . LEU B 1 103 ? 25.57700 46.57400 25.90000 1.000 82.77119 98 LEU C C 1
ATOM 1917 O O . LEU B 1 103 ? 26.22900 45.93300 26.72800 1.000 82.14208 98 LEU C O 1
ATOM 1922 N N . ARG B 1 104 ? 26.09900 47.57500 25.17900 1.000 80.24241 99 ARG C N 1
ATOM 1923 C CA . ARG B 1 104 ? 27.47200 48.02400 25.37300 1.000 83.39746 99 ARG C CA 1
ATOM 1924 C C . ARG B 1 104 ? 27.69500 48.52400 26.80000 1.000 82.76398 99 ARG C C 1
ATOM 1925 O O . ARG B 1 104 ? 28.72000 48.21800 27.40700 1.000 82.48515 99 ARG C O 1
ATOM 1933 N N . GLU B 1 105 ? 26.72100 49.27900 27.32400 1.000 81.77614 100 GLU C N 1
ATOM 1934 C CA . GLU B 1 105 ? 26.78900 49.79300 28.68400 1.000 80.33342 100 GLU C CA 1
ATOM 1935 C C . GLU B 1 105 ? 26.83300 48.65900 29.70400 1.000 78.68741 100 GLU C C 1
ATOM 1936 O O . GLU B 1 105 ? 27.45000 48.79400 30.75900 1.000 78.64160 100 GLU C O 1
ATOM 1942 N N . ASN B 1 106 ? 26.22100 47.52300 29.36400 1.000 73.91956 101 ASN C N 1
ATOM 1943 C CA . ASN B 1 106 ? 26.01600 46.45600 30.32700 1.000 72.14382 101 ASN C CA 1
ATOM 1944 C C . ASN B 1 106 ? 27.03600 45.33400 30.17100 1.000 78.17608 101 ASN C C 1
ATOM 1945 O O . ASN B 1 106 ? 27.11500 44.48400 31.04700 1.000 68.71702 101 ASN C O 1
ATOM 1950 N N . LEU B 1 107 ? 27.82600 45.34400 29.08200 1.000 77.21208 102 LEU C N 1
ATOM 1951 C CA . LEU B 1 107 ? 28.82100 44.30500 28.83900 1.000 74.01314 102 LEU C CA 1
ATOM 1952 C C . LEU B 1 107 ? 29.98000 44.92100 28.06100 1.000 79.12843 102 LEU C C 1
ATOM 1953 O O . LEU B 1 107 ? 29.78400 45.38100 26.93700 1.000 82.99035 102 LEU C O 1
ATOM 1958 N N . PRO B 1 108 ? 31.20800 45.03400 28.61500 1.000 81.39094 103 PRO C N 1
ATOM 1959 C CA . PRO B 1 108 ? 32.37000 45.46700 27.82300 1.000 86.80598 103 PRO C CA 1
ATOM 1960 C C . PRO B 1 108 ? 32.91600 44.48300 26.78500 1.000 100.16651 103 PRO C C 1
ATOM 1961 O O . PRO B 1 108 ? 34.08400 44.11800 26.87200 1.000 95.65288 103 PRO C O 1
ATOM 1965 N N . ASN B 1 109 ? 32.07300 44.08200 25.80800 1.000 88.80241 104 ASN C N 1
ATOM 1966 C CA . ASN B 1 109 ? 32.40600 43.11400 24.76300 1.000 81.47541 104 ASN C CA 1
ATOM 1967 C C . ASN B 1 109 ? 31.79800 43.52200 23.41400 1.000 78.26452 104 ASN C C 1
ATOM 1968 O O . ASN B 1 109 ? 31.08200 44.51900 23.31200 1.000 74.66643 104 ASN C O 1
ATOM 1973 N N . VAL B 1 110 ? 32.06200 42.71900 22.37100 1.000 74.65325 105 VAL C N 1
ATOM 1974 C CA . VAL B 1 110 ? 31.78100 43.15200 21.00500 1.000 67.91329 105 VAL C CA 1
ATOM 1975 C C . VAL B 1 110 ? 30.27400 43.13400 20.74800 1.000 65.96332 105 VAL C C 1
ATOM 1976 O O . VAL B 1 110 ? 29.66800 42.06200 20.71800 1.000 66.01139 105 VAL C O 1
ATOM 1980 N N . ILE B 1 111 ? 29.70400 44.32000 20.54300 1.000 66.69032 106 ILE C N 1
ATOM 1981 C CA . ILE B 1 111 ? 28.27000 44.44800 20.16900 1.000 68.28388 106 ILE C CA 1
ATOM 1982 C C . ILE B 1 111 ? 28.23900 45.27300 18.88600 1.000 79.27637 106 ILE C C 1
ATOM 1983 O O . ILE B 1 111 ? 28.66800 46.42500 18.94000 1.000 83.41823 106 ILE C O 1
ATOM 1988 N N . VAL B 1 112 ? 27.79300 44.68900 17.77600 1.000 81.00666 107 VAL C N 1
ATOM 1989 C CA . VAL B 1 112 ? 27.77600 45.34300 16.47400 1.000 80.13252 107 VAL C CA 1
ATOM 1990 C C . VAL B 1 112 ? 26.35300 45.40100 15.92200 1.000 87.62164 107 VAL C C 1
ATOM 1991 O O . VAL B 1 112 ? 25.45300 44.72200 16.41600 1.000 84.38342 107 VAL C O 1
ATOM 1995 N N . VAL B 1 113 ? 26.14700 46.23000 14.89600 1.000 98.56151 108 VAL C N 1
ATOM 1996 C CA . VAL B 1 113 ? 24.80900 46.38800 14.34100 1.000 104.12079 108 VAL C CA 1
ATOM 1997 C C . VAL B 1 113 ? 24.84900 46.12600 12.83600 1.000 109.86043 108 VAL C C 1
ATOM 1998 O O . VAL B 1 113 ? 25.72000 46.62600 12.13100 1.000 109.45065 108 VAL C O 1
ATOM 2002 N N . VAL B 1 114 ? 23.95600 45.24500 12.37700 1.000 113.73961 109 VAL C N 1
ATOM 2003 C CA . VAL B 1 114 ? 23.81300 44.96200 10.95900 1.000 121.88427 109 VAL C CA 1
ATOM 2004 C C . VAL B 1 114 ? 22.60900 45.74700 10.43500 1.000 134.62897 109 VAL C C 1
ATOM 2005 O O . VAL B 1 114 ? 22.51000 45.99100 9.23000 1.000 139.61099 109 VAL C O 1
ATOM 2009 N N . LEU B 1 115 ? 21.72400 46.16000 11.36100 1.000 136.10380 110 LEU C N 1
ATOM 2010 C CA . LEU B 1 115 ? 20.47900 46.88100 11.09800 1.000 148.06283 110 LEU C CA 1
ATOM 2011 C C . LEU B 1 115 ? 19.56000 46.03200 10.22400 1.000 158.45651 110 LEU C C 1
ATOM 2012 O O . LEU B 1 115 ? 19.41200 44.83100 10.45300 1.000 157.35651 110 LEU C O 1
ATOM 2017 N N . ILE B 1 116 ? 18.94100 46.68500 9.23400 1.000 164.55889 111 ILE C N 1
ATOM 2018 C CA . ILE B 1 116 ? 18.17500 46.00200 8.20700 1.000 168.12670 111 ILE C CA 1
ATOM 2019 C C . ILE B 1 116 ? 18.95500 46.06800 6.89600 1.000 171.96762 111 ILE C C 1
ATOM 2020 O O . ILE B 1 116 ? 19.61000 47.06900 6.60700 1.000 169.59445 111 ILE C O 1
ATOM 2025 N N . ARG B 1 117 ? 18.85000 45.02900 6.07500 1.000 173.25288 112 ARG C N 1
ATOM 2026 C CA . ARG B 1 117 ? 19.46400 45.13600 4.73100 1.000 173.19207 112 ARG C CA 1
ATOM 2027 C C . ARG B 1 117 ? 18.71200 46.25900 4.00600 1.000 176.74031 112 ARG C C 1
ATOM 2028 O O . ARG B 1 117 ? 19.35400 46.98000 3.21800 1.000 173.04453 112 ARG C O 1
ATOM 2036 N N . ASP B 1 118 ? 17.40100 46.39000 4.25600 1.000 179.71166 113 ASP C N 1
ATOM 2037 C CA . ASP B 1 118 ? 16.61600 47.47200 3.69100 1.000 177.63728 113 ASP C CA 1
ATOM 2038 C C . ASP B 1 118 ? 17.29300 48.81600 3.93800 1.000 179.04815 113 ASP C C 1
ATOM 2039 O O . ASP B 1 118 ? 17.56900 49.17100 5.08500 1.000 178.30286 113 ASP C O 1
ATOM 2044 N N . PRO B 1 119 ? 17.49700 49.63400 2.87700 1.000 180.05877 114 PRO C N 1
ATOM 2045 C CA . PRO B 1 119 ? 18.17300 50.92600 3.00300 1.000 179.20667 114 PRO C CA 1
ATOM 2046 C C . PRO B 1 119 ? 17.32400 52.05200 3.58700 1.000 181.77700 114 PRO C C 1
ATOM 2047 O O . PRO B 1 119 ? 17.73200 53.20800 3.49900 1.000 181.10413 114 PRO C O 1
ATOM 2051 N N . GLU B 1 120 ? 16.16900 51.71700 4.17900 1.000 182.86741 115 GLU C N 1
ATOM 2052 C CA . GLU B 1 120 ? 15.34400 52.69700 4.87400 1.000 182.56766 115 GLU C CA 1
ATOM 2053 C C . GLU B 1 120 ? 16.14500 53.35400 6.00300 1.000 181.63258 115 GLU C C 1
ATOM 2054 O O . GLU B 1 120 ? 16.42300 54.55500 5.96600 1.000 179.49856 115 GLU C O 1
ATOM 2060 N N . LYS B 1 121 ? 16.52600 52.54300 6.99600 1.000 181.75038 116 LYS C N 1
ATOM 2061 C CA . LYS B 1 121 ? 17.23700 53.05300 8.15500 1.000 175.89687 116 LYS C CA 1
ATOM 2062 C C . LYS B 1 121 ? 18.71900 53.23400 7.83600 1.000 172.13324 116 LYS C C 1
ATOM 2063 O O . LYS B 1 121 ? 19.39500 53.97500 8.53100 1.000 166.68183 116 LYS C O 1
ATOM 2069 N N . LEU B 1 122 ? 19.21300 52.59900 6.76700 1.000 173.62431 117 LEU C N 1
ATOM 2070 C CA . LEU B 1 122 ? 20.58500 52.79700 6.32300 1.000 170.48014 117 LEU C CA 1
ATOM 2071 C C . LEU B 1 122 ? 20.80400 54.23800 5.87100 1.000 174.06203 117 LEU C C 1
ATOM 2072 O O . LEU B 1 122 ? 21.84700 54.81800 6.17600 1.000 170.61802 117 LEU C O 1
ATOM 2077 N N . LYS B 1 123 ? 19.81500 54.79800 5.15900 1.000 178.35084 118 LYS C N 1
ATOM 2078 C CA . LYS B 1 123 ? 19.83100 56.19000 4.73700 1.000 179.66520 118 LYS C CA 1
ATOM 2079 C C . LYS B 1 123 ? 19.93100 57.09400 5.96800 1.000 180.48259 118 LYS C C 1
ATOM 2080 O O . LYS B 1 123 ? 20.79600 57.96600 6.03700 1.000 179.06554 118 LYS C O 1
ATOM 2086 N N . GLU B 1 124 ? 19.06000 56.85700 6.95600 1.000 178.50296 119 GLU C N 1
ATOM 2087 C CA . GLU B 1 124 ? 19.12200 57.53800 8.24400 1.000 176.20321 119 GLU C CA 1
ATOM 2088 C C . GLU B 1 124 ? 20.44800 57.22100 8.93900 1.000 175.66507 119 GLU C C 1
ATOM 2089 O O . GLU B 1 124 ? 21.08400 58.10500 9.50000 1.000 170.53679 119 GLU C O 1
ATOM 2095 N N . ALA B 1 125 ? 20.83700 55.94100 8.90400 1.000 174.69087 120 ALA C N 1
ATOM 2096 C CA . ALA B 1 125 ? 21.88600 55.40700 9.75800 1.000 165.46082 120 ALA C CA 1
ATOM 2097 C C . ALA B 1 125 ? 23.21700 56.07500 9.45000 1.000 162.07783 120 ALA C C 1
ATOM 2098 O O . ALA B 1 125 ? 23.83700 56.65100 10.34800 1.000 160.10322 120 ALA C O 1
ATOM 2100 N N . LYS B 1 126 ? 23.63600 55.99400 8.18000 1.000 160.51769 121 LYS C N 1
ATOM 2101 C CA . LYS B 1 126 ? 24.91800 56.53200 7.74000 1.000 157.58226 121 LYS C CA 1
ATOM 2102 C C . LYS B 1 126 ? 24.94800 58.04300 7.97300 1.000 161.35720 121 LYS C C 1
ATOM 2103 O O . LYS B 1 126 ? 25.98400 58.59800 8.34700 1.000 157.58091 121 LYS C O 1
ATOM 2109 N N . LYS B 1 127 ? 23.78500 58.68200 7.76900 1.000 165.85646 122 LYS C N 1
ATOM 2110 C CA . LYS B 1 127 ? 23.63700 60.12800 7.85000 1.000 169.33825 122 LYS C CA 1
ATOM 2111 C C . LYS B 1 127 ? 23.64400 60.56000 9.31300 1.000 166.03714 122 LYS C C 1
ATOM 2112 O O . LYS B 1 127 ? 24.01200 61.69200 9.61900 1.000 167.36703 122 LYS C O 1
ATOM 2118 N N . GLN B 1 128 ? 23.19900 59.67000 10.20500 1.000 162.40100 123 GLN C N 1
ATOM 2119 C CA . GLN B 1 128 ? 23.26900 59.96400 11.62800 1.000 161.42462 123 GLN C CA 1
ATOM 2120 C C . GLN B 1 128 ? 24.67900 59.67700 12.14500 1.000 158.27541 123 GLN C C 1
ATOM 2121 O O . GLN B 1 128 ? 25.09400 60.22800 13.16400 1.000 146.50556 123 GLN C O 1
ATOM 2127 N N . GLY B 1 129 ? 25.40900 58.81600 11.41800 1.000 160.43457 124 GLY C N 1
ATOM 2128 C CA . GLY B 1 129 ? 26.77500 58.44600 11.77100 1.000 158.76509 124 GLY C CA 1
ATOM 2129 C C . GLY B 1 129 ? 26.90300 57.22000 12.68300 1.000 160.30072 124 GLY C C 1
ATOM 2130 O O . GLY B 1 129 ? 27.97000 56.97600 13.24500 1.000 159.52631 124 GLY C O 1
ATOM 2131 N N . THR B 1 130 ? 25.82200 56.44700 12.83700 1.000 160.20214 125 THR C N 1
ATOM 2132 C CA . THR B 1 130 ? 25.89400 55.22600 13.62500 1.000 156.89593 125 THR C CA 1
ATOM 2133 C C . THR B 1 130 ? 26.89100 54.27000 12.97300 1.000 150.94310 125 THR C C 1
ATOM 2134 O O . THR B 1 130 ? 26.90100 54.12200 11.75100 1.000 155.39956 125 THR C O 1
ATOM 2138 N N . GLN B 1 131 ? 27.61900 53.53900 14.03800 1.000 141.06648 126 GLN C N 1
ATOM 2139 C CA . GLN B 1 131 ? 28.63800 52.51800 13.65300 1.000 136.50735 126 GLN C CA 1
ATOM 2140 C C . GLN B 1 131 ? 27.91800 51.24000 13.21600 1.000 134.49506 126 GLN C C 1
ATOM 2141 O O . GLN B 1 131 ? 27.38800 50.57200 14.10800 1.000 133.11540 126 GLN C O 1
ATOM 2147 N N . VAL B 1 132 ? 27.98800 50.93300 11.76100 1.000 128.61115 127 VAL C N 1
ATOM 2148 C CA . VAL B 1 132 ? 27.19200 49.73200 11.37800 1.000 127.46145 127 VAL C CA 1
ATOM 2149 C C . VAL B 1 132 ? 27.96100 48.78500 10.45200 1.000 130.73402 127 VAL C C 1
ATOM 2150 O O . VAL B 1 132 ? 27.53400 48.60700 9.30700 1.000 141.25057 127 VAL C O 1
ATOM 2154 N N . LEU B 1 133 ? 29.09700 48.25300 10.88900 1.000 125.91711 128 LEU C N 1
ATOM 2155 C CA . LEU B 1 133 ? 29.78100 47.20600 10.08800 1.000 125.55330 128 LEU C CA 1
ATOM 2156 C C . LEU B 1 133 ? 29.88100 47.70500 8.65900 1.000 138.10889 128 LEU C C 1
ATOM 2157 O O . LEU B 1 133 ? 30.34600 48.84000 8.46100 1.000 148.35651 128 LEU C O 1
ATOM 2162 N N . SER B 1 134 ? 29.48400 46.86800 7.70500 1.000 135.54823 129 SER C N 1
ATOM 2163 C CA . SER B 1 134 ? 29.40100 47.34900 6.31000 1.000 137.92542 129 SER C CA 1
ATOM 2164 C C . SER B 1 134 ? 27.96500 47.81700 6.22400 1.000 141.25298 129 SER C C 1
ATOM 2165 O O . SER B 1 134 ? 27.71500 48.86500 5.61100 1.000 145.11793 129 SER C O 1
ATOM 2168 N N . GLY B 1 135 ? 27.07800 47.06400 6.86600 1.000 142.10167 130 GLY C N 1
ATOM 2169 C CA . GLY B 1 135 ? 25.67600 47.45000 6.94600 1.000 148.38917 130 GLY C CA 1
ATOM 2170 C C . GLY B 1 135 ? 24.96500 47.41800 5.59400 1.000 159.55794 130 GLY C C 1
ATOM 2171 O O . GLY B 1 135 ? 23.75300 47.60700 5.52700 1.000 163.51708 130 GLY C O 1
ATOM 2172 N N . ASP B 1 136 ? 25.73600 47.19400 4.52600 1.000 162.61651 131 ASP C N 1
ATOM 2173 C CA . ASP B 1 136 ? 25.19400 47.09100 3.18300 1.000 154.08827 131 ASP C CA 1
ATOM 2174 C C . ASP B 1 136 ? 24.38600 45.80000 3.07100 1.000 145.84998 131 ASP C C 1
ATOM 2175 O O . ASP B 1 136 ? 23.73400 45.56100 2.05900 1.000 149.87844 131 ASP C O 1
ATOM 2180 N N . GLY B 1 137 ? 24.42400 44.98300 4.13200 1.000 138.74095 132 GLY C N 1
ATOM 2181 C CA . GLY B 1 137 ? 23.56500 43.81400 4.25200 1.000 136.90175 132 GLY C CA 1
ATOM 2182 C C . GLY B 1 137 ? 24.17200 42.63900 3.49800 1.000 133.07398 132 GLY C C 1
ATOM 2183 O O . GLY B 1 137 ? 23.50900 41.65000 3.19700 1.000 138.59749 132 GLY C O 1
ATOM 2184 N N . ASN B 1 138 ? 25.44900 42.87400 3.12800 1.000 129.92667 133 ASN C N 1
ATOM 2185 C CA . ASN B 1 138 ? 26.26200 41.84000 2.43900 1.000 131.87546 133 ASN C CA 1
ATOM 2186 C C . ASN B 1 138 ? 26.65400 40.82800 3.51800 1.000 123.98629 133 ASN C C 1
ATOM 2187 O O . ASN B 1 138 ? 27.52100 41.17000 4.34500 1.000 122.51421 133 ASN C O 1
ATOM 2192 N N . PRO B 1 139 ? 26.07500 39.60600 3.55400 1.000 120.78953 134 PRO C N 1
ATOM 2193 C CA . PRO B 1 139 ? 26.30200 38.67500 4.65900 1.000 113.41559 134 PRO C CA 1
ATOM 2194 C C . PRO B 1 139 ? 27.74800 38.18600 4.73300 1.000 115.74171 134 PRO C C 1
ATOM 2195 O O . PRO B 1 139 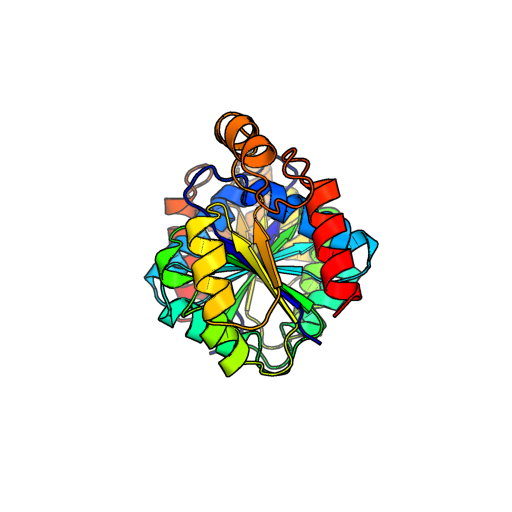? 28.27000 37.96800 5.82700 1.000 113.68651 134 PRO C O 1
ATOM 2199 N N . GLU B 1 140 ? 28.39100 38.05800 3.56200 1.000 115.37833 135 GLU C N 1
ATOM 2200 C CA . GLU B 1 140 ? 29.74300 37.53200 3.45000 1.000 115.64270 135 GLU C CA 1
ATOM 2201 C C . GLU B 1 140 ? 30.76400 38.53700 3.98200 1.000 109.61916 135 GLU C C 1
ATOM 2202 O O . GLU B 1 140 ? 31.72000 38.15700 4.64900 1.000 105.31520 135 GLU C O 1
ATOM 2208 N N . GLU B 1 141 ? 30.56200 39.81900 3.68500 1.000 108.19526 136 GLU C N 1
ATOM 2209 C CA . GLU B 1 141 ? 31.41300 40.86400 4.22500 1.000 110.70798 136 GLU C CA 1
ATOM 2210 C C . GLU B 1 141 ? 31.21300 40.93500 5.74000 1.000 105.71959 136 GLU C C 1
ATOM 2211 O O . GLU B 1 141 ? 32.19100 40.97300 6.48300 1.000 101.08597 136 GLU C O 1
ATOM 2217 N N . ALA B 1 142 ? 29.94300 40.92800 6.17700 1.000 104.00009 137 ALA C N 1
ATOM 2218 C CA . ALA B 1 142 ? 29.55000 40.98500 7.58100 1.000 93.46117 137 ALA C CA 1
ATOM 2219 C C . ALA B 1 142 ? 30.24600 39.88100 8.38900 1.000 94.84985 137 ALA C C 1
ATOM 2220 O O . ALA B 1 142 ? 30.85800 40.14700 9.42400 1.000 98.92621 137 ALA C O 1
ATOM 2222 N N . ALA B 1 143 ? 30.15700 38.63800 7.89400 1.000 91.51458 138 ALA C N 1
ATOM 2223 C CA . ALA B 1 143 ? 30.79200 37.46900 8.48700 1.000 87.86912 138 ALA C CA 1
ATOM 2224 C C . ALA B 1 143 ? 32.31100 37.67000 8.53900 1.000 92.97051 138 ALA C C 1
ATOM 2225 O O . ALA B 1 143 ? 32.96300 37.35600 9.53200 1.000 92.22945 138 ALA C O 1
ATOM 2227 N N . LYS B 1 144 ? 32.86600 38.22200 7.45500 1.000 96.25565 139 LYS C N 1
ATOM 2228 C CA . LYS B 1 144 ? 34.28700 38.51800 7.39500 1.000 96.59619 139 LYS C CA 1
ATOM 2229 C C . LYS B 1 144 ? 34.63000 39.57100 8.44900 1.000 88.11446 139 LYS C C 1
ATOM 2230 O O . LYS B 1 144 ? 35.63700 39.45000 9.13800 1.000 87.48932 139 LYS C O 1
ATOM 2236 N N . GLN B 1 145 ? 33.77900 40.59300 8.58200 1.000 83.70602 140 GLN C N 1
ATOM 2237 C CA . GLN B 1 145 ? 34.02900 41.65700 9.54100 1.000 93.08477 140 GLN C CA 1
ATOM 2238 C C . GLN B 1 145 ? 33.98900 41.10200 10.96500 1.000 93.27126 140 GLN C C 1
ATOM 2239 O O . GLN B 1 145 ? 34.86200 41.41000 11.77500 1.000 95.13210 140 GLN C O 1
ATOM 2245 N N . ILE B 1 146 ? 32.99700 40.25200 11.25000 1.000 90.98505 141 ILE C N 1
ATOM 2246 C CA . ILE B 1 146 ? 32.85300 39.63000 12.56000 1.000 88.23730 141 ILE C CA 1
ATOM 2247 C C . ILE B 1 146 ? 34.11300 38.82400 12.89800 1.000 87.04280 141 ILE C C 1
ATOM 2248 O O . ILE B 1 146 ? 34.65000 38.92900 14.00100 1.000 92.30757 141 ILE C O 1
ATOM 2253 N N . ALA B 1 147 ? 34.60200 38.03400 11.93500 1.000 77.42074 142 ALA C N 1
ATOM 2254 C CA . ALA B 1 147 ? 35.78800 37.21900 12.16300 1.000 84.71065 142 ALA C CA 1
ATOM 2255 C C . ALA B 1 147 ? 37.01600 38.09000 12.44800 1.000 89.40783 142 ALA C C 1
ATOM 2256 O O . ALA B 1 147 ? 37.86000 37.73200 13.26400 1.000 91.78259 142 ALA C O 1
ATOM 2258 N N . GLN B 1 148 ? 37.11100 39.24900 11.78300 1.000 88.16908 143 GLN C N 1
ATOM 2259 C CA . GLN B 1 148 ? 38.21800 40.17300 12.01200 1.000 95.06420 143 GLN C CA 1
ATOM 2260 C C . GLN B 1 148 ? 38.13200 40.76700 13.42300 1.000 94.43580 143 GLN C C 1
ATOM 2261 O O . GLN B 1 148 ? 39.14600 40.91400 14.11300 1.000 96.19851 143 GLN C O 1
ATOM 2267 N N . LEU B 1 149 ? 36.91100 41.10800 13.85000 1.000 88.76324 144 LEU C N 1
ATOM 2268 C CA . LEU B 1 149 ? 36.70500 41.65600 15.18100 1.000 87.50400 144 LEU C CA 1
ATOM 2269 C C . LEU B 1 149 ? 37.12900 40.61800 16.21700 1.000 91.89607 144 LEU C C 1
ATOM 2270 O O . LEU B 1 149 ? 37.80500 40.93800 17.19400 1.000 99.88597 144 LEU C O 1
ATOM 2275 N N . ILE B 1 150 ? 36.74400 39.36200 15.97500 1.000 85.77455 145 ILE C N 1
ATOM 2276 C CA . ILE B 1 150 ? 37.13200 38.26000 16.83600 1.000 88.45306 145 ILE C CA 1
ATOM 2277 C C . ILE B 1 150 ? 38.65500 38.13600 16.86400 1.000 92.48526 145 ILE C C 1
ATOM 2278 O O . ILE B 1 150 ? 39.24000 37.99100 17.93300 1.000 95.80641 145 ILE C O 1
ATOM 2283 N N . LYS B 1 151 ? 39.28300 38.18600 15.68200 1.000 96.42385 146 LYS C N 1
ATOM 2284 C CA . LYS B 1 151 ? 40.73200 38.14900 15.56900 1.000 97.70061 146 LYS C CA 1
ATOM 2285 C C . LYS B 1 151 ? 41.33200 39.19200 16.50900 1.000 98.75868 146 LYS C C 1
ATOM 2286 O O . LYS B 1 151 ? 42.15700 38.84800 17.35100 1.000 98.62924 146 LYS C O 1
ATOM 2292 N N . ASP B 1 152 ? 40.87500 40.44400 16.38500 1.000 101.77652 147 ASP C N 1
ATOM 2293 C CA . ASP B 1 152 ? 41.34300 41.56500 17.18700 1.000 102.31308 147 ASP C CA 1
ATOM 2294 C C . ASP B 1 152 ? 41.21300 41.31900 18.69500 1.000 100.78388 147 ASP C C 1
ATOM 2295 O O . ASP B 1 152 ? 41.92800 41.93800 19.47500 1.000 104.73146 147 ASP C O 1
ATOM 2300 N N . GLN B 1 153 ? 40.33400 40.39300 19.10300 1.000 99.04509 148 GLN C N 1
ATOM 2301 C CA . GLN B 1 153 ? 40.15000 40.07600 20.51300 1.000 102.36626 148 GLN C CA 1
ATOM 2302 C C . GLN B 1 153 ? 39.89600 38.56900 20.67400 1.000 98.40673 148 GLN C C 1
ATOM 2303 O O . GLN B 1 153 ? 40.58700 37.94700 21.51100 1.000 97.64352 148 GLN C O 1
#

Nearest PDB structures (foldseek):
  2lci-assembly1_A  TM=6.870E-01  e=8.627E-05  synthetic construct
  2lrh-assembly1_A  TM=6.807E-01  e=2.318E-04  synthetic construct
  2lr0-assembly1_A  TM=6.280E-01  e=1.104E-04  synthetic construct
  2l69-assembly1_A  TM=6.090E-01  e=2.790E-04  synthetic construct
  5gaj-assembly1_A  TM=6.216E-01  e=5.755E-03  synthetic construct

Foldseek 3Di:
DFEEEEEEEEAPPQCRVVLVVLLCVVCVVVVAHEDEDEDAALVSLLVVCLVPCVPRPSHYYYYYYNDLVCVLSSQVSNCVNPVRYQYEYEYADLQSLQVSLVRDPHAYEYQYDDPVSNVSSVVSPYHYDHQRPNSNRVSVRVCVVCCVPPHDSD/DEAEEEEEEAPQQLSVVLVVLLCVVCVVVVAAEDEDEDEALVSLLVCLVVPPVPVPRHYYYYYYNDLVCVLSSQVSNCVNPVPYQYAYEYQDPVSQVVSCVNDVHHYAYLHHCPCPCVVVCVVVPHGHQVNVSPSNSSSVSVVVSSVVD

B-factor: mean 79.38, std 31.29, range [32.55, 198.85]